Protein AF-A0A7S4A565-F1 (afdb_monomer)

Radius of gyration: 23.17 Å; Cα contacts (8 Å, |Δi|>4): 609; chains: 1; bounding box: 53×41×90 Å

Mean predicted aligned error: 13.14 Å

InterPro domains:
  IPR042098 Glutarate 2-hydroxylase superfamily [G3DSA:3.60.130.10] (52-295)

Sequence (359 aa):
MAATVAASEARRVEETRELAAQTAAEWIAAQPDAKLVREAGALKCGKKGTVEVLELQKEYRQELAKITDGKVLAECCSPLRRAASKVLDDGGCVVLRGFPLENDASVAWRCLAISEALGETLPQLPDGEGLPRRMVSSSPLGNEHPSPASSKIARILIACARPPKNKQSLKVATAECLLRGTSLEARGTLRRNCAYACESYSDKWGGAREGKAPLCGQDANYRKTLKYSAQLKVNVDWCEQAEEAAIDACSELEKAAASAAFPFDLRQGDVLVFDALRWLFSYDAAADDHDGLCWGPNGWMPLRALPPDQRKGARIEPYLLKTWLGRRDFGDVVNTAEIEDDAAWLASLADQTAGVAVQ

Foldseek 3Di:
DVVVVVVVVVVVVVVVLVVLLVVLLVVLVPDDLCQFKPFPAWDDLPPFATATEIEGDPSNQVSLLSHPDLQSSLVSCLSVLVVCCVQVVVQHKYKYPDRCCDDFCSNQSNVVSVLVNNVFAQDQFLLGGLGWDWPAAWFAWFQDPLAPVCLQFFKKKKAWQDWAPDALQKWKGFPVQLVVQFDPLLVVLQQDFWWQFPPVPCVRRVDDDTDTGGQWDADPVRHIFGSDGPVSVVGDPTDDPSPPSNVVSNVSSSVSSVVGIDRDTDHNGMMMMGTSGGMIMIGHRDPPQPFAFDQDPVGTDGLVVDDPVVSVPHDHHTTMIMGTGGDPPPDPPPPDDPDDDPPVVVVVVVVVVVVVPDD

Organism: NCBI:txid35677

Nearest PDB structures (foldseek):
  2og7-assembly1_A  TM=6.505E-01  e=1.256E-10  Streptomyces coelicolor A3(2)
  6f2e-assembly4_D  TM=6.824E-01  e=1.750E-09  Catenulispora acidiphila DSM 44928
  6f2b-assembly2_B  TM=6.710E-01  e=1.967E-09  Catenulispora acidiphila DSM 44928
  1ds1-assembly1_A  TM=6.343E-01  e=6.100E-10  Streptomyces clavuligerus
  5bkc-assembly1_B  TM=6.026E-01  e=1.117E-07  Delftia acidovorans

Secondary structure (DSSP, 8-state):
-HHHHHHHHHHHHHHHHHHHHHHHHHHHHTS-HHHHEEEEEEEE-TTS-EEEEEEEPHHHHHHHHH---HHHHHHHTHHHHHHHHHHHHTT-EEEEES----STTHHHHHHHHHHHHTT-BPPEETTEE---EE--S-EEEE-SS-SGGGGGEEEEEEEEEE--SSTT-EEEEEHHHHHHTS-HHHHHHHTS-EE---TTTTTTTT--S--EE-SEEE-TT--EEE--BGGGGGT----TTSHHHHHHHHHHHHHHHHHH-EE--PPTTEEEEEETTTEEEEE---TT---S-EEETTEEE-GGGS-HHHHTT-----EEEEEEEE-S-------------HHHHHHHHHHHHHTTS--

Structure (mmCIF, N/CA/C/O backbone):
data_AF-A0A7S4A565-F1
#
_entry.id   AF-A0A7S4A565-F1
#
loop_
_atom_site.group_PDB
_atom_site.id
_atom_site.type_symbol
_atom_site.label_atom_id
_atom_site.label_alt_id
_atom_site.label_comp_id
_atom_site.label_asym_id
_atom_site.label_entity_id
_atom_site.label_seq_id
_atom_site.pdbx_PDB_ins_code
_atom_site.Cartn_x
_atom_site.Cartn_y
_atom_site.Cartn_z
_atom_site.occupancy
_atom_site.B_iso_or_equiv
_atom_site.auth_seq_id
_atom_site.auth_comp_id
_atom_site.auth_asym_id
_atom_site.auth_atom_id
_atom_site.pdbx_PDB_model_num
ATOM 1 N N . MET A 1 1 ? 0.006 -3.717 51.680 1.00 57.59 1 MET A N 1
ATOM 2 C CA . MET A 1 1 ? -1.351 -3.195 51.396 1.00 57.59 1 MET A CA 1
ATOM 3 C C . MET A 1 1 ? -1.412 -2.408 50.088 1.00 57.59 1 MET A C 1
ATOM 5 O O . MET A 1 1 ? -2.211 -2.787 49.249 1.00 57.59 1 MET A O 1
ATOM 9 N N . ALA A 1 2 ? -0.559 -1.403 49.839 1.00 52.62 2 ALA A N 1
ATOM 10 C CA . ALA A 1 2 ? -0.571 -0.659 48.563 1.00 52.62 2 ALA A CA 1
ATOM 11 C C . ALA A 1 2 ? -0.323 -1.537 47.310 1.00 52.62 2 ALA A C 1
ATOM 13 O O . ALA A 1 2 ? -1.031 -1.407 46.319 1.00 52.62 2 ALA A O 1
ATOM 14 N N . ALA A 1 3 ? 0.613 -2.494 47.378 1.00 57.81 3 ALA A N 1
ATOM 15 C CA . ALA A 1 3 ? 0.904 -3.409 46.265 1.00 57.81 3 ALA A CA 1
ATOM 16 C C . ALA A 1 3 ? -0.245 -4.393 45.949 1.00 57.81 3 ALA A C 1
ATOM 18 O O . ALA A 1 3 ? -0.448 -4.761 44.797 1.00 57.81 3 ALA A O 1
ATOM 19 N N . THR A 1 4 ? -1.027 -4.795 46.956 1.00 62.94 4 THR A N 1
ATOM 20 C CA . THR A 1 4 ? -2.174 -5.703 46.797 1.00 62.94 4 THR A CA 1
ATOM 21 C C . THR A 1 4 ? -3.418 -4.995 46.250 1.00 62.94 4 THR A C 1
ATOM 23 O O . THR A 1 4 ? -4.174 -5.600 45.494 1.00 62.94 4 THR A O 1
ATOM 26 N N . VAL A 1 5 ? -3.611 -3.711 46.576 1.00 62.72 5 VAL A N 1
ATOM 27 C CA . VAL A 1 5 ? -4.677 -2.873 45.997 1.00 62.72 5 VAL A CA 1
ATOM 28 C C . VAL A 1 5 ? -4.376 -2.559 44.529 1.00 62.72 5 VAL A C 1
ATOM 30 O O . VAL A 1 5 ? -5.234 -2.795 43.685 1.00 62.72 5 VAL A O 1
ATOM 33 N N . ALA A 1 6 ? -3.135 -2.177 44.203 1.00 55.72 6 ALA A N 1
ATOM 34 C CA . ALA A 1 6 ? -2.713 -1.927 42.822 1.00 55.72 6 ALA A CA 1
ATOM 35 C C . ALA A 1 6 ? -2.854 -3.168 41.915 1.00 55.72 6 ALA A C 1
ATOM 37 O O . ALA A 1 6 ? -3.283 -3.053 40.770 1.00 55.72 6 ALA A O 1
ATOM 38 N N . ALA A 1 7 ? -2.551 -4.367 42.430 1.00 64.00 7 ALA A N 1
ATOM 39 C CA . ALA A 1 7 ? -2.737 -5.619 41.692 1.00 64.00 7 ALA A CA 1
ATOM 40 C C . ALA A 1 7 ? -4.224 -5.968 41.464 1.00 64.00 7 ALA A C 1
ATOM 42 O O . ALA A 1 7 ? -4.589 -6.465 40.400 1.00 64.00 7 ALA A O 1
ATOM 43 N N . SER A 1 8 ? -5.091 -5.685 42.443 1.00 74.19 8 SER A N 1
ATOM 44 C CA . SER A 1 8 ? -6.545 -5.889 42.337 1.00 74.19 8 SER A CA 1
ATOM 45 C C . SER A 1 8 ? -7.201 -4.900 41.362 1.00 74.19 8 SER A C 1
ATOM 47 O O . SER A 1 8 ? -8.040 -5.282 40.547 1.00 74.19 8 SER A O 1
ATOM 49 N N . GLU A 1 9 ? -6.782 -3.633 41.391 1.00 71.19 9 GLU A N 1
ATOM 50 C CA . GLU A 1 9 ? -7.248 -2.596 40.464 1.00 71.19 9 GLU A CA 1
ATOM 51 C C . GLU A 1 9 ? -6.788 -2.867 39.028 1.00 71.19 9 GLU A C 1
ATOM 53 O O . GLU A 1 9 ? -7.599 -2.782 38.108 1.00 71.19 9 GLU A O 1
ATOM 58 N N . ALA A 1 10 ? -5.530 -3.277 38.834 1.00 66.62 10 ALA A N 1
ATOM 59 C CA . ALA A 1 10 ? -5.016 -3.669 37.522 1.00 66.62 10 ALA A CA 1
ATOM 60 C C . ALA A 1 10 ? -5.820 -4.827 36.911 1.00 66.62 10 ALA A C 1
ATOM 62 O O . ALA A 1 10 ? -6.171 -4.778 35.735 1.00 66.62 10 ALA A O 1
ATOM 63 N N . ARG A 1 11 ? -6.181 -5.830 37.723 1.00 73.69 11 ARG A N 1
ATOM 64 C CA . ARG A 1 11 ? -7.005 -6.960 37.280 1.00 73.69 11 ARG A CA 1
ATOM 65 C C . ARG A 1 11 ? -8.413 -6.532 36.852 1.00 73.69 11 ARG A C 1
ATOM 67 O O . ARG A 1 11 ? -8.870 -6.947 35.796 1.00 73.69 11 ARG A O 1
ATOM 74 N N . ARG A 1 12 ? -9.081 -5.665 37.621 1.00 76.00 12 ARG A N 1
ATOM 75 C CA . ARG A 1 12 ? -10.420 -5.149 37.266 1.00 76.00 12 ARG A CA 1
ATOM 76 C C . ARG A 1 12 ? -10.409 -4.318 35.985 1.00 76.00 12 ARG A C 1
ATOM 78 O O . ARG A 1 12 ? -11.357 -4.379 35.205 1.00 76.00 12 ARG A O 1
ATOM 85 N N . VAL A 1 13 ? -9.356 -3.527 35.776 1.00 74.88 13 VAL A N 1
ATOM 86 C CA . VAL A 1 13 ? -9.174 -2.751 34.541 1.00 74.88 13 VAL A CA 1
ATOM 87 C C . VAL A 1 13 ? -9.037 -3.684 33.341 1.00 74.88 13 VAL A C 1
ATOM 89 O O . VAL A 1 13 ? -9.642 -3.410 32.308 1.00 74.88 13 VAL A O 1
ATOM 92 N N . GLU A 1 14 ? -8.301 -4.784 33.482 1.00 74.56 14 GLU A N 1
ATOM 93 C CA . GLU A 1 14 ? -8.127 -5.758 32.405 1.00 74.56 14 GLU A CA 1
ATOM 94 C C . GLU A 1 14 ? -9.418 -6.530 32.102 1.00 74.56 14 GLU A C 1
ATOM 96 O O . GLU A 1 14 ? -9.857 -6.536 30.958 1.00 74.56 14 GLU A O 1
ATOM 101 N N . GLU A 1 15 ? -10.119 -7.036 33.124 1.00 79.56 15 GLU A N 1
ATOM 102 C CA . GLU A 1 15 ? -11.426 -7.703 32.962 1.00 79.56 15 GLU A CA 1
ATOM 103 C C . GLU A 1 15 ? -12.455 -6.779 32.272 1.00 79.56 15 GLU A C 1
ATOM 105 O O . GLU A 1 15 ? -13.241 -7.206 31.424 1.00 79.56 15 GLU A O 1
ATOM 110 N N . THR A 1 16 ? -12.423 -5.477 32.580 1.00 82.31 16 THR A N 1
ATOM 111 C CA . THR A 1 16 ? -13.291 -4.481 31.928 1.00 82.31 16 THR A CA 1
ATOM 112 C C . THR A 1 16 ? -12.904 -4.249 30.463 1.00 82.31 16 THR A C 1
ATOM 114 O O . THR A 1 16 ? -13.780 -4.040 29.623 1.00 82.31 16 THR A O 1
ATOM 117 N N . ARG A 1 17 ? -11.605 -4.273 30.136 1.00 80.69 17 ARG A N 1
ATOM 118 C CA . ARG A 1 17 ? -11.114 -4.136 28.754 1.00 80.69 17 ARG A CA 1
ATOM 119 C C . ARG A 1 17 ? -11.478 -5.346 27.908 1.00 80.69 17 ARG A C 1
ATOM 121 O O . ARG A 1 17 ? -11.970 -5.159 26.801 1.00 80.69 17 ARG A O 1
ATOM 128 N N . GLU A 1 18 ? -11.292 -6.550 28.438 1.00 84.31 18 GLU A N 1
ATOM 129 C CA . GLU A 1 18 ? -11.665 -7.799 27.767 1.00 84.31 18 GLU A CA 1
ATOM 130 C C . GLU A 1 18 ? -13.167 -7.829 27.460 1.00 84.31 18 GLU A C 1
ATOM 132 O O . GLU A 1 18 ? -13.560 -8.065 26.317 1.00 84.31 18 GLU A O 1
ATOM 137 N N . LEU A 1 19 ? -14.013 -7.476 28.437 1.00 87.88 19 LEU A N 1
ATOM 138 C CA . LEU A 1 19 ? -15.461 -7.397 28.232 1.00 87.88 19 LEU A CA 1
ATOM 139 C C . LEU A 1 19 ? -15.843 -6.340 27.183 1.00 87.88 19 LEU A C 1
ATOM 141 O O . LEU A 1 19 ? -16.721 -6.574 26.348 1.00 87.88 19 LEU A O 1
ATOM 145 N N . ALA A 1 20 ? -15.186 -5.175 27.203 1.00 85.56 20 ALA A N 1
ATOM 146 C CA . ALA A 1 20 ? -15.420 -4.120 26.220 1.00 85.56 20 ALA A CA 1
ATOM 147 C C . ALA A 1 20 ? -15.009 -4.550 24.802 1.00 85.56 20 ALA A C 1
ATOM 149 O O . ALA A 1 20 ? -15.737 -4.264 23.851 1.00 85.56 20 ALA A O 1
ATOM 150 N N . ALA A 1 21 ? -13.883 -5.254 24.661 1.00 85.62 21 ALA A N 1
ATOM 151 C CA . ALA A 1 21 ? -13.416 -5.794 23.390 1.00 85.62 21 ALA A CA 1
ATOM 152 C C . ALA A 1 21 ? -14.357 -6.884 22.855 1.00 85.62 21 ALA A C 1
ATOM 154 O O . ALA A 1 21 ? -14.697 -6.862 21.674 1.00 85.62 21 ALA A O 1
ATOM 155 N N . GLN A 1 22 ? -14.840 -7.784 23.718 1.00 90.38 22 GLN A N 1
ATOM 156 C CA . GLN A 1 22 ? -15.813 -8.808 23.335 1.00 90.38 22 GLN A CA 1
ATOM 157 C C . GLN A 1 22 ? -17.141 -8.184 22.888 1.00 90.38 22 GLN A C 1
ATOM 159 O O . GLN A 1 22 ? -17.645 -8.509 21.816 1.00 90.38 22 GLN A O 1
ATOM 164 N N . THR A 1 23 ? -17.667 -7.229 23.660 1.00 92.62 23 THR A N 1
ATOM 165 C CA . THR A 1 23 ? -18.911 -6.520 23.314 1.00 92.62 23 THR A CA 1
ATOM 166 C C . THR A 1 23 ? -18.775 -5.789 21.974 1.00 92.62 23 THR A C 1
ATOM 168 O O . THR A 1 23 ? -19.696 -5.801 21.158 1.00 92.62 23 THR A O 1
ATOM 171 N N . ALA A 1 24 ? -17.616 -5.171 21.721 1.00 92.12 24 ALA A N 1
ATOM 172 C CA . ALA A 1 24 ? -17.317 -4.518 20.449 1.00 92.12 24 ALA A CA 1
ATOM 173 C C . ALA A 1 24 ? -17.290 -5.520 19.285 1.00 92.12 24 ALA A C 1
ATOM 175 O O . ALA A 1 24 ? -17.911 -5.277 18.250 1.00 92.12 24 ALA A O 1
ATOM 176 N N . ALA A 1 25 ? -16.615 -6.659 19.459 1.00 91.94 25 ALA A N 1
ATOM 177 C CA . ALA A 1 25 ? -16.539 -7.709 18.447 1.00 91.94 25 ALA A CA 1
ATOM 178 C C . ALA A 1 25 ? -17.923 -8.292 18.113 1.00 91.94 25 ALA A C 1
ATOM 180 O O . ALA A 1 25 ? -18.277 -8.412 16.939 1.00 91.94 25 ALA A O 1
ATOM 181 N N . GLU A 1 26 ? -18.739 -8.580 19.130 1.00 94.50 26 GLU A N 1
ATOM 182 C CA . GLU A 1 26 ? -20.117 -9.057 18.964 1.00 94.50 26 GLU A CA 1
ATOM 183 C C . GLU A 1 26 ? -20.989 -8.027 18.235 1.00 94.50 26 GLU A C 1
ATOM 185 O O . GLU A 1 26 ? -21.743 -8.378 17.322 1.00 94.50 26 GLU A O 1
ATOM 190 N N . TRP A 1 27 ? -20.849 -6.742 18.575 1.00 95.81 27 TRP A N 1
ATOM 191 C CA . TRP A 1 27 ? -21.559 -5.674 17.878 1.00 95.81 27 TRP A CA 1
ATOM 192 C C . TRP A 1 27 ? -21.170 -5.600 16.399 1.00 95.81 27 TRP A C 1
ATOM 194 O O . TRP A 1 27 ? -22.062 -5.505 15.554 1.00 95.81 27 TRP A O 1
ATOM 204 N N . ILE A 1 28 ? -19.868 -5.669 16.082 1.00 93.62 28 ILE A N 1
ATOM 205 C CA . ILE A 1 28 ? -19.348 -5.629 14.704 1.00 93.62 28 ILE A CA 1
ATOM 206 C C . ILE A 1 28 ? -19.893 -6.812 13.905 1.00 93.62 28 ILE A C 1
ATOM 208 O O . ILE A 1 28 ? -20.400 -6.616 12.801 1.00 93.62 28 ILE A O 1
ATOM 212 N N . ALA A 1 29 ? -19.843 -8.020 14.471 1.00 91.31 29 ALA A N 1
ATOM 213 C CA . ALA A 1 29 ? -20.336 -9.235 13.826 1.00 91.31 29 ALA A CA 1
ATOM 214 C C . ALA A 1 29 ? -21.844 -9.181 13.520 1.00 91.31 29 ALA A C 1
ATOM 216 O O . ALA A 1 29 ? -22.301 -9.786 12.552 1.00 91.31 29 ALA A O 1
ATOM 217 N N . ALA A 1 30 ? -22.617 -8.437 14.317 1.00 93.69 30 ALA A N 1
ATOM 218 C CA . ALA A 1 30 ? -24.050 -8.251 14.112 1.00 93.69 30 ALA A CA 1
ATOM 219 C C . ALA A 1 30 ? -24.403 -7.186 13.053 1.00 93.69 30 ALA A C 1
ATOM 221 O O . ALA A 1 30 ? -25.574 -7.070 12.676 1.00 93.69 30 ALA A O 1
ATOM 222 N N . GLN A 1 31 ? -23.441 -6.385 12.574 1.00 94.31 31 GLN A N 1
ATOM 223 C CA . GLN A 1 31 ? -23.712 -5.353 11.572 1.00 94.31 31 GLN A CA 1
ATOM 224 C C . GLN A 1 31 ? -23.544 -5.871 10.133 1.00 94.31 31 GLN A C 1
ATOM 226 O O . GLN A 1 31 ? -22.611 -6.613 9.838 1.00 94.31 31 GLN A O 1
ATOM 231 N N . PRO A 1 32 ? -24.382 -5.415 9.185 1.00 92.44 32 PRO A N 1
ATOM 232 C CA . PRO A 1 32 ? -24.110 -5.592 7.762 1.00 92.44 32 PRO A CA 1
ATOM 233 C C . PRO A 1 32 ? -22.932 -4.712 7.307 1.00 92.44 32 PRO A C 1
ATOM 235 O O . PRO A 1 32 ? -22.826 -3.555 7.719 1.00 92.44 32 PRO A O 1
ATOM 238 N N . ASP A 1 33 ? -22.114 -5.213 6.374 1.00 89.56 33 ASP A N 1
ATOM 239 C CA . ASP A 1 33 ? -20.906 -4.531 5.871 1.00 89.56 33 ASP A CA 1
ATOM 240 C C . ASP A 1 33 ? -21.159 -3.083 5.421 1.00 89.56 33 ASP A C 1
ATOM 242 O O . ASP A 1 33 ? -20.382 -2.190 5.750 1.00 89.56 33 ASP A O 1
ATOM 246 N N . ALA A 1 34 ? -22.284 -2.821 4.748 1.00 86.81 34 ALA A N 1
ATOM 247 C CA . ALA A 1 34 ? -22.654 -1.487 4.261 1.00 86.81 34 ALA A CA 1
ATOM 248 C C . ALA A 1 34 ? -22.893 -0.448 5.379 1.00 86.81 34 ALA A C 1
ATOM 250 O O . ALA A 1 34 ? -22.864 0.754 5.119 1.00 86.81 34 ALA A O 1
ATOM 251 N N . LYS A 1 35 ? -23.139 -0.887 6.624 1.00 91.50 35 LYS A N 1
ATOM 252 C CA . LYS A 1 35 ? -23.212 -0.004 7.803 1.00 91.50 35 LYS A CA 1
ATOM 253 C C . LYS A 1 35 ? -21.850 0.225 8.459 1.00 91.50 35 LYS A C 1
ATOM 255 O O . LYS A 1 35 ? -21.725 1.132 9.275 1.00 91.50 35 LYS A O 1
ATOM 260 N N . LEU A 1 36 ? -20.844 -0.579 8.124 1.00 91.88 36 LEU A N 1
ATOM 261 C CA . LEU A 1 36 ? -19.497 -0.499 8.687 1.00 91.88 36 LEU A CA 1
ATOM 262 C C . LEU A 1 36 ? -18.544 0.252 7.752 1.00 91.88 36 LEU A C 1
ATOM 264 O O . LEU A 1 36 ? -17.765 1.097 8.197 1.00 91.88 36 LEU A O 1
ATOM 268 N N . VAL A 1 37 ? -18.633 -0.020 6.451 1.00 91.44 37 VAL A N 1
ATOM 269 C CA . VAL A 1 37 ? -17.746 0.515 5.416 1.00 91.44 37 VAL A CA 1
ATOM 270 C C . VAL A 1 37 ? -18.581 1.188 4.335 1.00 91.44 37 VAL A C 1
ATOM 272 O O . VAL A 1 37 ? -19.510 0.598 3.791 1.00 91.44 37 VAL A O 1
ATOM 275 N N . ARG A 1 38 ? -18.233 2.433 4.008 1.00 92.31 38 ARG A N 1
ATOM 276 C CA . ARG A 1 38 ? -18.843 3.191 2.913 1.00 92.31 38 ARG A CA 1
ATOM 277 C C . ARG A 1 38 ? -17.843 3.375 1.785 1.00 92.31 38 ARG A C 1
ATOM 279 O O . ARG A 1 38 ? -16.747 3.880 2.012 1.00 92.31 38 ARG A O 1
ATOM 286 N N . GLU A 1 39 ? -18.263 3.071 0.566 1.00 88.69 39 GLU A N 1
ATOM 287 C CA . GLU A 1 39 ? -17.556 3.484 -0.646 1.00 88.69 39 GLU A CA 1
ATOM 288 C C . GLU A 1 39 ? -17.685 5.008 -0.788 1.00 88.69 39 GLU A C 1
ATOM 290 O O . GLU A 1 39 ? -18.743 5.542 -1.118 1.00 88.69 39 GLU A O 1
ATOM 295 N N . ALA A 1 40 ? -16.618 5.737 -0.463 1.00 83.50 40 ALA A N 1
ATOM 296 C CA . ALA A 1 40 ? -16.585 7.199 -0.502 1.00 83.50 40 ALA A CA 1
ATOM 297 C C . ALA A 1 40 ? -16.220 7.746 -1.898 1.00 83.50 40 ALA A C 1
ATOM 299 O O . ALA A 1 40 ? -15.989 8.948 -2.055 1.00 83.50 40 ALA A O 1
ATOM 300 N N . GLY A 1 41 ? -16.176 6.868 -2.904 1.00 85.44 41 GLY A N 1
ATOM 301 C CA . GLY A 1 41 ? -15.813 7.160 -4.287 1.00 85.44 41 GLY A CA 1
ATOM 302 C C . GLY A 1 41 ? -14.351 6.841 -4.598 1.00 85.44 41 GLY A C 1
ATOM 303 O O . GLY A 1 41 ? -13.669 6.171 -3.830 1.00 85.44 41 GLY A O 1
ATOM 304 N N . ALA A 1 42 ? -13.864 7.365 -5.722 1.00 85.44 42 ALA A N 1
ATOM 305 C CA . ALA A 1 42 ? -12.520 7.104 -6.223 1.00 85.44 42 ALA A CA 1
ATOM 306 C C . ALA A 1 42 ? -11.728 8.401 -6.414 1.00 85.44 42 ALA A C 1
ATOM 308 O O . ALA A 1 42 ? -12.234 9.392 -6.951 1.00 85.44 42 ALA A O 1
ATOM 309 N N . LEU A 1 43 ? -1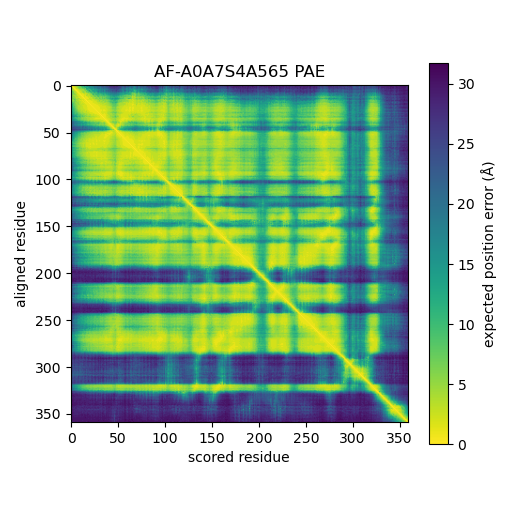0.451 8.382 -6.041 1.00 83.12 43 LEU A N 1
ATOM 310 C CA . LEU A 1 43 ? -9.492 9.413 -6.419 1.00 83.12 43 LEU A CA 1
ATOM 311 C C . LEU A 1 43 ? -8.939 9.073 -7.804 1.00 83.12 43 LEU A C 1
ATOM 313 O O . LEU A 1 43 ? -8.215 8.093 -7.980 1.00 83.12 43 LEU A O 1
ATOM 317 N N . LYS A 1 44 ? -9.287 9.888 -8.802 1.00 76.44 44 LYS A N 1
ATOM 318 C CA . LYS A 1 44 ? -8.762 9.740 -10.164 1.00 76.44 44 LYS A CA 1
ATOM 319 C C . LYS A 1 44 ? -7.344 10.302 -10.250 1.00 76.44 44 LYS A C 1
ATOM 321 O O . LYS A 1 44 ? -7.151 11.500 -10.053 1.00 76.44 44 LYS A O 1
ATOM 326 N N . CYS A 1 45 ? -6.379 9.505 -10.700 1.00 67.25 45 CYS A N 1
ATOM 327 C CA . CYS A 1 45 ? -5.050 9.983 -11.102 1.00 67.25 45 CYS A CA 1
ATOM 328 C C . CYS A 1 45 ? -5.089 10.591 -12.527 1.00 67.25 45 CYS A C 1
ATOM 330 O O . CYS A 1 45 ? -4.277 10.269 -13.394 1.00 67.25 45 CYS A O 1
ATOM 332 N N . GLY A 1 46 ? -6.098 11.414 -12.837 1.00 64.12 46 GLY A N 1
ATOM 333 C CA . GLY A 1 46 ? -6.403 11.836 -14.210 1.00 64.12 46 GLY A CA 1
ATOM 334 C C . GLY A 1 46 ? -6.764 10.640 -15.104 1.00 64.12 46 GLY A C 1
ATOM 335 O O . GLY A 1 46 ? -7.761 9.967 -14.856 1.00 64.12 46 GLY A O 1
ATOM 336 N N . LYS A 1 47 ? -5.945 10.360 -16.131 1.00 61.84 47 LYS A N 1
ATOM 337 C CA . LYS A 1 47 ? -6.063 9.174 -17.012 1.00 61.84 47 LYS A CA 1
ATOM 338 C C . LYS A 1 47 ? -5.285 7.931 -16.511 1.00 61.84 47 LYS A C 1
ATOM 340 O O . LYS A 1 47 ? -5.180 6.964 -17.259 1.00 61.84 47 LYS A O 1
ATOM 345 N N . LYS A 1 48 ? -4.679 7.968 -15.313 1.00 63.69 48 LYS A N 1
ATOM 346 C CA . LYS A 1 48 ? -3.538 7.101 -14.942 1.00 63.69 48 LYS A CA 1
ATOM 347 C C . LYS A 1 48 ? -3.823 5.941 -13.972 1.00 63.69 48 LYS A C 1
ATOM 349 O O . LYS A 1 48 ? -2.911 5.199 -13.613 1.00 63.69 48 LYS A O 1
ATOM 354 N N . GLY A 1 49 ? -5.068 5.800 -13.535 1.00 71.50 49 GLY A N 1
ATOM 355 C CA . GLY A 1 49 ? -5.497 4.842 -12.514 1.00 71.50 49 GLY A CA 1
ATOM 356 C C . GLY A 1 49 ? -6.483 5.479 -11.537 1.00 71.50 49 GLY A C 1
ATOM 357 O O . GLY A 1 49 ? -6.633 6.706 -11.505 1.00 71.50 49 GLY A O 1
ATOM 358 N N . THR A 1 50 ? -7.164 4.648 -10.756 1.00 83.50 50 THR A N 1
ATOM 359 C CA . THR A 1 50 ? -8.061 5.071 -9.676 1.00 83.50 50 THR A CA 1
ATOM 360 C C . THR A 1 50 ? -7.595 4.470 -8.357 1.00 83.50 50 THR A C 1
ATOM 362 O O . THR A 1 50 ? -7.193 3.309 -8.302 1.00 83.50 50 THR A O 1
ATOM 365 N N . VAL A 1 51 ? -7.622 5.285 -7.304 1.00 89.81 51 VAL A N 1
ATOM 366 C CA . VAL A 1 51 ? -7.513 4.806 -5.925 1.00 89.81 51 VAL A CA 1
ATOM 367 C C . VAL A 1 51 ? -8.911 4.833 -5.329 1.00 89.81 51 VAL A C 1
ATOM 369 O O . VAL A 1 51 ? -9.477 5.913 -5.146 1.00 89.81 51 VAL A O 1
ATOM 372 N N . GLU A 1 52 ? -9.475 3.666 -5.048 1.00 93.00 52 GLU A N 1
ATOM 373 C CA . GLU A 1 52 ? -10.792 3.557 -4.422 1.00 93.00 52 GLU A CA 1
ATOM 374 C C . GLU A 1 52 ? -10.709 3.960 -2.949 1.00 93.00 52 GLU A C 1
ATOM 376 O O . GLU A 1 52 ? -9.759 3.621 -2.241 1.00 93.00 52 GLU A O 1
ATOM 381 N N . VAL A 1 53 ? -11.693 4.719 -2.477 1.00 93.50 53 VAL A N 1
ATOM 382 C CA . VAL A 1 53 ? -11.735 5.237 -1.110 1.00 93.50 53 VAL A CA 1
ATOM 383 C C . VAL A 1 53 ? -12.802 4.482 -0.335 1.00 93.50 53 VAL A C 1
ATOM 385 O O . VAL A 1 53 ? -13.998 4.665 -0.560 1.00 93.50 53 VAL A O 1
ATOM 388 N N . LEU A 1 54 ? -12.369 3.679 0.632 1.00 93.06 54 LEU A N 1
ATOM 389 C CA . LEU A 1 54 ? -13.257 2.997 1.567 1.00 93.06 54 LEU A CA 1
ATOM 390 C C . LEU A 1 54 ? -13.195 3.714 2.911 1.00 93.06 54 LEU A C 1
ATOM 392 O O . LEU A 1 54 ? -12.153 3.755 3.558 1.00 93.06 54 LEU A O 1
ATOM 396 N N . GLU A 1 55 ? -14.300 4.306 3.343 1.00 93.62 55 GLU A N 1
ATOM 397 C CA . GLU A 1 55 ? -14.370 5.052 4.595 1.00 93.62 55 GLU A CA 1
ATOM 398 C C . GLU A 1 55 ? -15.072 4.243 5.681 1.00 93.62 55 GLU A C 1
ATOM 400 O O . GLU A 1 55 ? -16.216 3.807 5.515 1.00 93.62 55 GLU A O 1
ATOM 405 N N . LEU A 1 56 ? -14.396 4.076 6.819 1.00 92.44 56 LEU A N 1
ATOM 406 C CA . LEU A 1 56 ? -14.983 3.425 7.982 1.00 92.44 56 LEU A CA 1
ATOM 407 C C . LEU A 1 56 ? -16.003 4.358 8.643 1.00 92.44 56 LEU A C 1
ATOM 409 O O . LEU A 1 56 ? -15.696 5.506 8.990 1.00 92.44 56 LEU A O 1
ATOM 413 N N . GLN A 1 57 ? -17.211 3.846 8.878 1.00 93.50 57 GLN A N 1
ATOM 414 C CA . GLN A 1 57 ? -18.246 4.577 9.604 1.00 93.50 57 GLN A CA 1
ATOM 415 C C . GLN A 1 57 ? -17.803 4.880 11.038 1.00 93.50 57 GLN A C 1
ATOM 417 O O . GLN A 1 57 ? -16.960 4.195 11.619 1.00 93.50 57 GLN A O 1
ATOM 422 N N . LYS A 1 58 ? -18.315 5.978 11.603 1.00 92.75 58 LYS A N 1
ATOM 423 C CA . LYS A 1 58 ? -17.860 6.508 12.898 1.00 92.75 58 LYS A CA 1
ATOM 424 C C . LYS A 1 58 ? -17.980 5.469 14.014 1.00 92.75 58 LYS A C 1
ATOM 426 O O . LYS A 1 58 ? -17.033 5.291 14.771 1.00 92.75 58 LYS A O 1
ATOM 431 N N . GLU A 1 59 ? -19.108 4.785 14.074 1.00 94.06 59 GLU A N 1
ATOM 432 C CA . GLU A 1 59 ? -19.444 3.782 15.080 1.00 94.06 59 GLU A CA 1
ATOM 433 C C . GLU A 1 59 ? -18.501 2.582 14.956 1.00 94.06 59 GLU A C 1
ATOM 435 O O . GLU A 1 59 ? -17.888 2.167 15.933 1.00 94.06 59 GLU A O 1
ATOM 440 N N . TYR A 1 60 ? -18.258 2.115 13.728 1.00 94.25 60 TYR A N 1
ATOM 441 C CA . TYR A 1 60 ? -17.308 1.034 13.474 1.00 94.25 60 TYR A CA 1
ATOM 442 C C . TYR A 1 60 ? -15.881 1.385 13.919 1.00 94.25 60 TYR A C 1
ATOM 444 O O . TYR A 1 60 ? -15.217 0.581 14.570 1.00 94.25 60 TYR A O 1
ATOM 452 N N . ARG A 1 61 ? -15.417 2.614 13.649 1.00 91.50 61 ARG A N 1
ATOM 453 C CA . ARG A 1 61 ? -14.107 3.096 14.126 1.00 91.50 61 ARG A CA 1
ATOM 454 C C . ARG A 1 61 ? -14.009 3.095 15.649 1.00 91.50 61 ARG A C 1
ATOM 456 O O . ARG A 1 61 ? -12.955 2.768 16.186 1.00 91.50 61 ARG A O 1
ATOM 463 N N . GLN A 1 62 ? -15.086 3.482 16.332 1.00 91.19 62 GLN A N 1
ATOM 464 C CA . GLN A 1 62 ? -15.139 3.505 17.793 1.00 91.19 62 GLN A CA 1
ATOM 465 C C . GLN A 1 62 ? -15.084 2.095 18.381 1.00 91.19 62 GLN A C 1
ATOM 467 O O . GLN A 1 62 ? -14.380 1.895 19.364 1.00 91.19 62 GLN A O 1
ATOM 472 N N . GLU A 1 63 ? -15.763 1.123 17.771 1.00 93.19 63 GLU A N 1
ATOM 473 C CA . GLU A 1 63 ? -15.700 -0.272 18.216 1.00 93.19 63 GLU A CA 1
ATOM 474 C C . GLU A 1 63 ? -14.324 -0.900 17.952 1.00 93.19 63 GLU A C 1
ATOM 476 O O . GLU A 1 63 ? -13.731 -1.473 18.864 1.00 93.19 63 GLU A O 1
ATOM 481 N N . LEU A 1 64 ? -13.736 -0.699 16.766 1.00 89.50 64 LEU A N 1
ATOM 482 C CA . LEU A 1 64 ? -12.377 -1.175 16.458 1.00 89.50 64 LEU A CA 1
ATOM 483 C C . LEU A 1 64 ? -11.301 -0.594 17.395 1.00 89.50 64 LEU A C 1
ATOM 485 O O . LEU A 1 64 ? -10.268 -1.227 17.625 1.00 89.50 64 LEU A O 1
ATOM 489 N N . ALA A 1 65 ? -11.515 0.611 17.932 1.00 87.06 65 ALA A N 1
ATOM 490 C CA . ALA A 1 65 ? -10.603 1.235 18.890 1.00 87.06 65 ALA A CA 1
ATOM 491 C C . ALA A 1 65 ? -10.643 0.572 20.282 1.00 87.06 65 ALA A C 1
ATOM 493 O O . ALA A 1 65 ? -9.681 0.690 21.033 1.00 87.06 65 ALA A O 1
ATOM 494 N N . LYS A 1 66 ? -11.723 -0.138 20.636 1.00 87.62 66 LYS A N 1
ATOM 495 C CA . LYS A 1 66 ? -11.841 -0.847 21.926 1.00 87.62 66 LYS A CA 1
ATOM 496 C C . LYS A 1 66 ? -11.111 -2.188 21.933 1.00 87.62 66 LYS A C 1
ATOM 498 O O . LYS A 1 66 ? -10.812 -2.712 23.001 1.00 87.62 66 LYS A O 1
ATOM 503 N N . ILE A 1 67 ? -10.845 -2.745 20.755 1.00 82.81 67 ILE A N 1
ATOM 504 C CA . ILE A 1 67 ? -10.201 -4.047 20.607 1.00 82.81 67 ILE A CA 1
ATOM 505 C C . ILE A 1 67 ? -8.689 -3.866 20.720 1.00 82.81 67 ILE A C 1
ATOM 507 O O . ILE A 1 67 ? -8.098 -3.098 19.960 1.00 82.81 67 ILE A O 1
ATOM 511 N N . THR A 1 68 ? -8.079 -4.584 21.662 1.00 75.94 68 THR A N 1
ATOM 512 C CA . THR A 1 68 ? -6.630 -4.581 21.924 1.00 75.94 68 THR A CA 1
ATOM 513 C C . THR A 1 68 ? -5.951 -5.905 21.576 1.00 75.94 68 THR A C 1
ATOM 515 O O . THR A 1 68 ? -4.729 -5.941 21.454 1.00 75.94 68 THR A O 1
ATOM 518 N N . ASP A 1 69 ? -6.723 -6.981 21.401 1.00 75.56 69 ASP A N 1
ATOM 519 C CA . ASP A 1 69 ? -6.233 -8.266 20.902 1.00 75.56 69 ASP A CA 1
ATOM 520 C C . ASP A 1 69 ? -6.100 -8.218 19.371 1.00 75.56 69 ASP A C 1
ATOM 522 O O . ASP A 1 69 ? -7.050 -7.883 18.659 1.00 75.56 69 ASP A O 1
ATOM 526 N N . GLY A 1 70 ? -4.908 -8.531 18.856 1.00 72.94 70 GLY A N 1
ATOM 527 C CA . GLY A 1 70 ? -4.604 -8.433 17.427 1.00 72.94 70 GLY A CA 1
ATOM 528 C C . GLY A 1 70 ? -5.394 -9.414 16.559 1.00 72.94 70 GLY A C 1
ATOM 529 O O . GLY A 1 70 ? -5.822 -9.040 15.468 1.00 72.94 70 GLY A O 1
ATOM 530 N N . LYS A 1 71 ? -5.646 -10.628 17.058 1.00 78.81 71 LYS A N 1
ATOM 531 C CA . LYS A 1 71 ? -6.390 -11.661 16.333 1.00 78.81 71 LYS A CA 1
ATOM 532 C C . LYS A 1 71 ? -7.870 -11.300 16.262 1.00 78.81 71 LYS A C 1
ATOM 534 O O . LYS A 1 71 ? -8.461 -11.320 15.184 1.00 78.81 71 LYS A O 1
ATOM 539 N N . VAL A 1 72 ? -8.449 -10.884 17.390 1.00 81.94 72 VAL A N 1
ATOM 540 C CA . VAL A 1 72 ? -9.833 -10.387 17.433 1.00 81.94 72 VAL A CA 1
ATOM 541 C C . VAL A 1 72 ? -9.976 -9.149 16.546 1.00 81.94 72 VAL A C 1
ATOM 543 O O . VAL A 1 72 ? -10.961 -9.024 15.816 1.00 81.94 72 VAL A O 1
ATOM 546 N N . LEU A 1 73 ? -8.983 -8.249 16.538 1.00 84.25 73 LEU A N 1
ATOM 547 C CA . LEU A 1 73 ? -8.999 -7.085 15.651 1.00 84.25 73 LEU A CA 1
ATOM 548 C C . LEU A 1 73 ? -8.970 -7.501 14.175 1.00 84.25 73 LEU A C 1
ATOM 550 O O . LEU A 1 73 ? -9.721 -6.932 13.382 1.00 84.25 73 LEU A O 1
ATOM 554 N N . ALA A 1 74 ? -8.142 -8.478 13.798 1.00 83.19 74 ALA A N 1
ATOM 555 C CA . ALA A 1 74 ? -8.067 -8.982 12.429 1.00 83.19 74 ALA 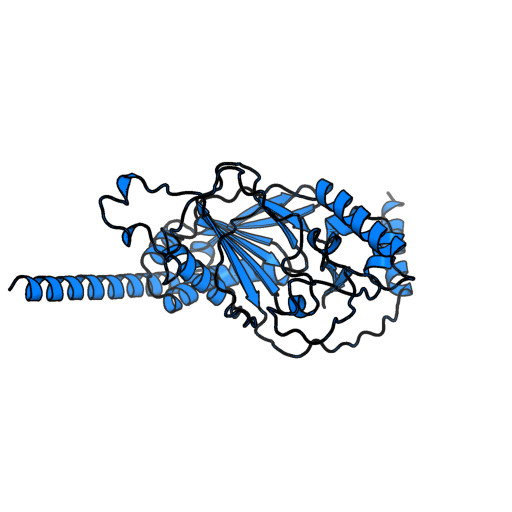A CA 1
ATOM 556 C C . ALA A 1 74 ? -9.408 -9.586 11.970 1.00 83.19 74 ALA A C 1
ATOM 558 O O . ALA A 1 74 ? -9.897 -9.267 10.883 1.00 83.19 74 ALA A O 1
ATOM 559 N N . GLU A 1 75 ? -10.057 -10.384 12.822 1.00 84.75 75 GLU A N 1
ATOM 560 C CA . GLU A 1 75 ? -11.394 -10.941 12.565 1.00 84.75 75 GLU A CA 1
ATOM 561 C C . GLU A 1 75 ? -12.446 -9.832 12.402 1.00 84.75 75 GLU A C 1
ATOM 563 O O . GLU A 1 75 ? -13.226 -9.825 11.438 1.00 84.75 75 GLU A O 1
ATOM 568 N N . CYS A 1 76 ? -12.406 -8.834 13.287 1.00 88.62 76 CYS A N 1
ATOM 569 C CA . CYS A 1 76 ? -13.287 -7.671 13.231 1.00 88.62 76 CYS A CA 1
ATOM 570 C C . CYS A 1 76 ? -13.037 -6.792 12.002 1.00 88.62 76 CYS A C 1
ATOM 572 O O . CYS A 1 76 ? -13.949 -6.093 11.579 1.00 88.62 76 CYS A O 1
ATOM 574 N N . CYS A 1 77 ? -11.856 -6.864 11.381 1.00 88.06 77 CYS A N 1
ATOM 575 C CA . CYS A 1 77 ? -11.539 -6.188 10.123 1.00 88.06 77 CYS A CA 1
ATOM 576 C C . CYS A 1 77 ? -12.028 -6.946 8.873 1.00 88.06 77 CYS A C 1
ATOM 578 O O . CYS A 1 77 ? -11.872 -6.442 7.758 1.00 88.06 77 CYS A O 1
ATOM 580 N N . SER A 1 78 ? -12.663 -8.117 9.005 1.00 84.94 78 SER A N 1
ATOM 581 C CA . SER A 1 78 ? -13.176 -8.881 7.855 1.00 84.94 78 SER A CA 1
ATOM 582 C C . SER A 1 78 ? -14.138 -8.117 6.916 1.00 84.94 78 SER A C 1
ATOM 584 O O . SER A 1 78 ? -14.059 -8.356 5.706 1.00 84.94 78 SER A O 1
ATOM 586 N N . PRO A 1 79 ? -14.977 -7.158 7.370 1.00 88.00 79 PRO A N 1
ATOM 587 C CA . PRO A 1 79 ? -15.762 -6.310 6.465 1.00 88.00 79 PRO A CA 1
ATOM 588 C C . PRO A 1 79 ? -14.883 -5.453 5.544 1.00 88.00 79 PRO A C 1
ATOM 590 O O . PRO A 1 79 ? -15.197 -5.276 4.368 1.00 88.00 79 PRO A O 1
ATOM 593 N N . LEU A 1 80 ? -13.741 -4.962 6.048 1.00 85.62 80 LEU A N 1
ATOM 594 C CA . LEU A 1 80 ? -12.779 -4.198 5.244 1.00 85.62 80 LEU A CA 1
ATOM 595 C C . LEU A 1 80 ? -12.151 -5.073 4.175 1.00 85.62 80 LEU A C 1
ATOM 597 O O . LEU A 1 80 ? -12.035 -4.639 3.034 1.00 85.62 80 LEU A O 1
ATOM 601 N N . ARG A 1 81 ? -11.794 -6.312 4.529 1.00 83.62 81 ARG A N 1
ATOM 602 C CA . ARG A 1 81 ? -11.286 -7.290 3.566 1.00 83.62 81 ARG A CA 1
ATOM 603 C C . ARG A 1 81 ? -12.270 -7.502 2.428 1.00 83.62 81 ARG A C 1
ATOM 605 O O . ARG A 1 81 ? -11.857 -7.408 1.282 1.00 83.62 81 ARG A O 1
ATOM 612 N N . ARG A 1 82 ? -13.544 -7.774 2.724 1.00 85.38 82 ARG A N 1
ATOM 613 C CA . ARG A 1 82 ? -14.560 -8.044 1.691 1.00 85.38 82 ARG A CA 1
ATOM 614 C C . ARG A 1 82 ? -14.787 -6.844 0.773 1.00 85.38 82 ARG A C 1
ATOM 616 O O . ARG A 1 82 ? -14.910 -7.016 -0.435 1.00 85.38 82 ARG A O 1
ATOM 623 N N . ALA A 1 83 ? -14.798 -5.634 1.332 1.00 87.00 83 ALA A N 1
ATOM 624 C CA . ALA A 1 83 ? -14.925 -4.414 0.542 1.00 87.00 83 ALA A CA 1
ATOM 625 C C . ALA A 1 83 ? -13.669 -4.139 -0.311 1.00 87.00 83 ALA A C 1
ATOM 627 O O . ALA A 1 83 ? -13.775 -3.771 -1.479 1.00 87.00 83 ALA A O 1
ATOM 628 N N . ALA A 1 84 ? -12.474 -4.346 0.250 1.00 88.12 84 ALA A N 1
ATOM 629 C CA . ALA A 1 84 ? -11.211 -4.078 -0.431 1.00 88.12 84 ALA A CA 1
ATOM 630 C C . ALA A 1 84 ? -10.836 -5.157 -1.459 1.00 88.12 84 ALA A C 1
ATOM 632 O O . ALA A 1 84 ? -10.234 -4.822 -2.478 1.00 88.12 84 ALA A O 1
ATOM 633 N N . SER A 1 85 ? -11.187 -6.429 -1.233 1.00 84.19 85 SER A N 1
ATOM 634 C CA . SER A 1 85 ? -10.762 -7.550 -2.082 1.00 84.19 85 SER A CA 1
ATOM 635 C C . SER A 1 85 ? -11.247 -7.394 -3.516 1.00 84.19 85 SER A C 1
ATOM 637 O O . SER A 1 85 ? -10.460 -7.591 -4.427 1.00 84.19 85 SER A O 1
ATOM 639 N N . LYS A 1 86 ? -12.473 -6.902 -3.736 1.00 83.19 86 LYS A N 1
ATOM 640 C CA . LYS A 1 86 ? -12.984 -6.622 -5.088 1.00 83.19 86 LYS A CA 1
ATOM 641 C C . LYS A 1 86 ? -12.018 -5.751 -5.901 1.00 83.19 86 LYS A C 1
ATOM 643 O O . LYS A 1 86 ? -11.708 -6.064 -7.040 1.00 83.19 86 LYS A O 1
ATOM 648 N N . VAL A 1 87 ? -11.507 -4.679 -5.297 1.00 86.88 87 VAL A N 1
ATOM 649 C CA . VAL A 1 87 ? -10.581 -3.749 -5.961 1.00 86.88 87 VAL A CA 1
ATOM 650 C C . VAL A 1 87 ? -9.171 -4.335 -6.040 1.00 86.88 87 VAL A C 1
ATOM 652 O O . VAL A 1 87 ? -8.481 -4.184 -7.047 1.00 86.88 87 VAL A O 1
ATOM 655 N N . LEU A 1 88 ? -8.718 -4.988 -4.971 1.00 86.00 88 LEU A N 1
ATOM 656 C CA . LEU A 1 88 ? -7.352 -5.493 -4.856 1.00 86.00 88 LEU A CA 1
ATOM 657 C C . LEU A 1 88 ? -7.109 -6.776 -5.667 1.00 86.00 88 LEU A C 1
ATOM 659 O O . LEU A 1 88 ? -5.980 -7.006 -6.092 1.00 86.00 88 LEU A O 1
ATOM 663 N N . ASP A 1 89 ? -8.122 -7.609 -5.891 1.00 83.56 89 ASP A N 1
ATOM 664 C CA . ASP A 1 89 ? -8.062 -8.799 -6.758 1.00 83.56 89 ASP A CA 1
ATOM 665 C C . ASP A 1 89 ? -8.062 -8.376 -8.243 1.00 83.56 89 ASP A C 1
ATOM 667 O O . ASP A 1 89 ? -7.362 -8.944 -9.095 1.00 83.56 89 ASP A O 1
ATOM 671 N N . ASP A 1 90 ? -8.716 -7.248 -8.532 1.00 82.50 90 ASP A N 1
ATOM 672 C CA . ASP A 1 90 ? -8.621 -6.539 -9.806 1.00 82.50 90 ASP A CA 1
ATOM 673 C C . ASP A 1 90 ? -7.285 -5.792 -9.989 1.00 82.50 90 ASP A C 1
ATOM 675 O O . ASP A 1 90 ? -7.092 -5.120 -11.006 1.00 82.50 90 ASP A O 1
ATOM 679 N N . GLY A 1 91 ? -6.336 -5.938 -9.051 1.00 81.69 91 GLY A N 1
ATOM 680 C CA . GLY A 1 91 ? -5.007 -5.312 -9.035 1.00 81.69 91 GLY A CA 1
ATOM 681 C C . GLY A 1 91 ? -5.045 -3.782 -8.952 1.00 81.69 91 GLY A C 1
ATOM 682 O O . GLY A 1 91 ? -4.169 -3.090 -9.481 1.00 81.69 91 GLY A O 1
ATOM 683 N N . GLY A 1 92 ? -6.109 -3.255 -8.348 1.00 86.62 92 GLY A N 1
ATOM 684 C CA . GLY A 1 92 ? -6.305 -1.841 -8.075 1.00 86.62 92 GLY A CA 1
ATOM 685 C C . GLY A 1 92 ? -5.545 -1.352 -6.840 1.00 86.62 92 GLY A C 1
ATOM 686 O O . GLY A 1 92 ? -4.651 -2.010 -6.304 1.00 86.62 92 GLY A O 1
ATOM 687 N N . CYS A 1 93 ? -5.908 -0.151 -6.403 1.00 92.00 93 CYS A N 1
ATOM 688 C CA . CYS A 1 93 ? -5.357 0.518 -5.233 1.00 92.00 93 CYS A CA 1
ATOM 689 C C . CYS A 1 93 ? -6.517 1.037 -4.386 1.00 92.00 93 CYS A C 1
ATOM 691 O O . CYS A 1 93 ? -7.476 1.596 -4.920 1.00 92.00 93 CYS A O 1
ATOM 693 N N . VAL A 1 94 ? -6.440 0.833 -3.076 1.00 93.56 94 VAL A N 1
ATOM 694 C CA . VAL A 1 94 ? -7.477 1.205 -2.113 1.00 93.56 94 VAL A CA 1
ATOM 695 C C . VAL A 1 94 ? -6.855 2.037 -1.007 1.00 93.56 94 VAL A C 1
ATOM 697 O O . VAL A 1 94 ? -5.797 1.692 -0.491 1.00 93.56 94 VAL A O 1
ATOM 700 N N . VAL A 1 95 ? -7.540 3.094 -0.581 1.00 94.25 95 VAL A N 1
ATOM 701 C CA . VAL A 1 95 ? -7.265 3.761 0.691 1.00 94.25 95 VAL A CA 1
ATOM 702 C C . VAL A 1 95 ? -8.413 3.510 1.666 1.00 94.25 95 VAL A C 1
ATOM 704 O O . VAL A 1 95 ? -9.560 3.888 1.421 1.00 94.25 95 VAL A O 1
ATOM 707 N N . LEU A 1 96 ? -8.096 2.870 2.787 1.00 91.75 96 LEU A N 1
ATOM 708 C CA . LEU A 1 96 ? -8.986 2.710 3.930 1.00 91.75 96 LEU A CA 1
ATOM 709 C C . LEU A 1 96 ? -8.868 3.967 4.792 1.00 91.75 96 LEU A C 1
ATOM 711 O O . LEU A 1 96 ? -7.787 4.267 5.294 1.00 91.75 96 LEU A O 1
ATOM 715 N N . ARG A 1 97 ? -9.954 4.721 4.957 1.00 91.38 97 ARG A N 1
ATOM 716 C CA . ARG A 1 97 ? -9.939 6.000 5.672 1.00 91.38 97 ARG A CA 1
ATOM 717 C C . ARG A 1 97 ? -10.442 5.894 7.096 1.00 91.38 97 ARG A C 1
ATOM 719 O O . ARG A 1 97 ? -11.534 5.384 7.352 1.00 91.38 97 ARG A O 1
ATOM 726 N N . GLY A 1 98 ? -9.679 6.511 7.996 1.00 85.38 98 GLY A N 1
ATOM 727 C CA . GLY A 1 98 ? -10.048 6.673 9.398 1.00 85.38 98 GLY A CA 1
ATOM 728 C C . GLY A 1 98 ? -9.887 5.404 10.230 1.00 85.38 98 GLY A C 1
ATOM 729 O O . GLY A 1 98 ? -10.575 5.264 11.238 1.00 85.38 98 GLY A O 1
ATOM 730 N N . PHE A 1 99 ? -9.005 4.486 9.839 1.00 87.69 99 PHE A N 1
ATOM 731 C CA . PHE A 1 99 ? -8.678 3.342 10.678 1.00 87.69 99 PHE A CA 1
ATOM 732 C C . PHE A 1 99 ? -8.085 3.824 12.016 1.00 87.69 99 PHE A C 1
ATOM 734 O O . PHE A 1 99 ? -7.235 4.723 12.012 1.00 87.69 99 PHE A O 1
ATOM 741 N N . PRO A 1 100 ? -8.513 3.276 13.170 1.00 83.94 100 PRO A N 1
ATOM 742 C CA . PRO A 1 100 ? -8.052 3.741 14.475 1.00 83.94 100 PRO A CA 1
ATOM 743 C C . PRO A 1 100 ? -6.639 3.223 14.766 1.00 83.94 100 PRO A C 1
ATOM 745 O O . PRO A 1 100 ? -6.468 2.330 15.578 1.00 83.94 100 PRO A O 1
ATOM 748 N N . LEU A 1 101 ? -5.620 3.763 14.092 1.00 74.31 101 LEU A N 1
ATOM 749 C CA . LEU A 1 101 ? -4.220 3.331 14.220 1.00 74.31 101 LEU A CA 1
ATOM 750 C C . LEU A 1 101 ? -3.592 3.627 15.595 1.00 74.31 101 LEU A C 1
ATOM 752 O O . LEU A 1 101 ? -2.602 2.993 15.939 1.00 74.31 101 LEU A O 1
ATOM 756 N N . GLU A 1 102 ? -4.175 4.540 16.381 1.00 67.50 102 GLU A N 1
ATOM 757 C CA . GLU A 1 102 ? -3.675 4.960 17.702 1.00 67.50 102 GLU A CA 1
ATOM 758 C C . GLU A 1 102 ? -2.218 5.504 17.687 1.00 67.50 102 GLU A C 1
ATOM 760 O O . GLU A 1 102 ? -1.781 6.068 16.683 1.00 67.50 102 GLU A O 1
ATOM 765 N N . ASN A 1 103 ? -1.500 5.448 18.820 1.00 55.62 103 ASN A N 1
ATOM 766 C CA . ASN A 1 103 ? -0.213 6.119 19.064 1.00 55.62 103 ASN A CA 1
ATOM 767 C C . ASN A 1 103 ? 0.976 5.140 19.078 1.00 55.62 103 ASN A C 1
ATOM 769 O O . ASN A 1 103 ? 0.807 3.941 19.280 1.00 55.62 103 ASN A O 1
ATOM 773 N N . ASP A 1 104 ? 2.200 5.680 19.004 1.00 52.78 104 ASP A N 1
ATOM 774 C CA . ASP A 1 104 ? 3.473 4.969 19.196 1.00 52.78 104 ASP A CA 1
ATOM 775 C C . ASP A 1 104 ? 3.476 3.567 18.533 1.00 52.78 104 ASP A C 1
ATOM 777 O O . ASP A 1 104 ? 3.213 3.418 17.342 1.00 52.78 104 ASP A O 1
ATOM 781 N N . ALA A 1 105 ? 3.741 2.520 19.318 1.00 49.97 105 ALA A N 1
ATOM 782 C CA . ALA A 1 105 ? 3.790 1.137 18.872 1.00 49.97 105 ALA A CA 1
ATOM 783 C C . ALA A 1 105 ? 2.412 0.494 18.619 1.00 49.97 105 ALA A C 1
ATOM 785 O O . ALA A 1 105 ? 2.393 -0.607 18.066 1.00 49.97 105 ALA A O 1
ATOM 786 N N . SER A 1 106 ? 1.270 1.111 18.990 1.00 60.56 106 SER A N 1
ATOM 787 C CA . SER A 1 106 ? -0.023 0.482 18.683 1.00 60.56 106 SER A CA 1
ATOM 788 C C . SER A 1 106 ? -0.361 0.457 17.196 1.00 60.56 106 SER A C 1
ATOM 790 O O . SER A 1 106 ? -1.011 -0.465 16.707 1.00 60.56 106 SER A O 1
ATOM 792 N N . VAL A 1 107 ? 0.234 1.378 16.446 1.00 65.94 107 VAL A N 1
ATOM 793 C CA . VAL A 1 107 ? 0.135 1.434 14.990 1.00 65.94 107 VAL A CA 1
ATOM 794 C C . VAL A 1 107 ? 0.691 0.163 14.345 1.00 65.94 107 VAL A C 1
ATOM 796 O O . VAL A 1 107 ? 0.062 -0.378 13.440 1.00 65.94 107 VAL A O 1
ATOM 799 N N . ALA A 1 108 ? 1.843 -0.340 14.803 1.00 66.56 108 ALA A N 1
ATOM 800 C CA . ALA A 1 108 ? 2.495 -1.493 14.186 1.00 66.56 108 ALA A CA 1
ATOM 801 C C . ALA A 1 108 ? 1.640 -2.763 14.307 1.00 66.56 108 ALA A C 1
ATOM 803 O O . ALA A 1 108 ? 1.383 -3.419 13.301 1.00 66.56 108 ALA A O 1
ATOM 804 N N . TRP A 1 109 ? 1.123 -3.078 15.500 1.00 68.25 109 TRP A N 1
ATOM 805 C CA . TRP A 1 109 ? 0.267 -4.259 15.669 1.00 68.25 109 TRP A CA 1
ATOM 806 C C . TRP A 1 109 ? -1.092 -4.096 14.979 1.00 68.25 109 TRP A C 1
ATOM 808 O O . TRP A 1 109 ? -1.620 -5.059 14.432 1.00 68.25 109 TRP A O 1
ATOM 818 N N . ARG A 1 110 ? -1.641 -2.877 14.913 1.00 75.44 110 ARG A N 1
ATOM 819 C CA . ARG A 1 110 ? -2.869 -2.612 14.151 1.00 75.44 110 ARG A CA 1
ATOM 820 C C . ARG A 1 110 ? -2.654 -2.766 12.645 1.00 75.44 110 ARG A C 1
ATOM 822 O O . ARG A 1 110 ? -3.526 -3.293 11.963 1.00 75.44 110 ARG A O 1
ATOM 829 N N . CYS A 1 111 ? -1.484 -2.385 12.127 1.00 75.25 111 CYS A N 1
ATOM 830 C CA . CYS A 1 111 ? -1.100 -2.676 10.743 1.00 75.25 111 CYS A CA 1
ATOM 831 C C . CYS A 1 111 ? -1.011 -4.184 10.492 1.00 75.25 111 CYS A C 1
ATOM 833 O O . CYS A 1 111 ? -1.456 -4.645 9.442 1.00 75.25 111 CYS A O 1
ATOM 835 N N . LEU A 1 112 ? -0.481 -4.952 11.449 1.00 73.00 112 LEU A N 1
ATOM 836 C CA . LEU A 1 112 ? -0.453 -6.415 11.372 1.00 73.00 112 LEU A CA 1
ATOM 837 C C . LEU A 1 112 ? -1.862 -7.012 11.346 1.00 73.00 112 LEU A C 1
ATOM 839 O O . LEU A 1 112 ? -2.140 -7.845 10.492 1.00 73.00 112 LEU A O 1
ATOM 843 N N . ALA A 1 113 ? -2.772 -6.524 12.190 1.00 75.81 113 ALA A N 1
ATOM 844 C CA . ALA A 1 113 ? -4.157 -6.987 12.196 1.00 75.81 113 ALA A CA 1
ATOM 845 C C . ALA A 1 113 ? -4.876 -6.710 10.863 1.00 75.81 113 ALA A C 1
ATOM 847 O O . ALA A 1 113 ? -5.594 -7.569 10.363 1.00 75.81 113 ALA A O 1
ATOM 848 N N . ILE A 1 114 ? -4.654 -5.544 10.239 1.00 80.38 114 ILE A N 1
ATOM 849 C CA . ILE A 1 114 ? -5.181 -5.263 8.889 1.00 80.38 114 ILE A CA 1
ATOM 850 C C . ILE A 1 114 ? -4.550 -6.203 7.858 1.00 80.38 114 ILE A C 1
ATOM 852 O O . ILE A 1 114 ? -5.247 -6.708 6.983 1.00 80.38 114 ILE A O 1
ATOM 856 N N . SER A 1 115 ? -3.241 -6.439 7.957 1.00 77.31 115 SER A N 1
ATOM 857 C CA . SER A 1 115 ? -2.506 -7.332 7.054 1.00 77.31 115 SER A CA 1
ATOM 858 C C . SER A 1 115 ? -3.083 -8.749 7.092 1.00 77.31 115 SER A C 1
ATOM 860 O O . SER A 1 115 ? -3.426 -9.312 6.053 1.00 77.31 115 SER A O 1
ATOM 862 N N . GLU A 1 116 ? -3.290 -9.275 8.300 1.00 75.81 116 GLU A N 1
ATOM 863 C CA . GLU A 1 116 ? -3.917 -10.572 8.547 1.00 75.81 116 GLU A CA 1
ATOM 864 C C . GLU A 1 116 ? -5.372 -10.600 8.056 1.00 75.81 116 GLU A C 1
ATOM 866 O O . GLU A 1 116 ? -5.784 -11.539 7.364 1.00 75.81 116 GLU A O 1
ATOM 871 N N . ALA A 1 117 ? -6.137 -9.539 8.332 1.00 77.00 117 ALA A N 1
ATOM 872 C CA . ALA A 1 117 ? -7.516 -9.406 7.880 1.00 77.00 117 ALA A CA 1
ATOM 873 C C . ALA A 1 117 ? -7.629 -9.429 6.356 1.00 77.00 117 ALA A C 1
ATOM 875 O O . ALA A 1 117 ? -8.530 -10.077 5.830 1.00 77.00 117 ALA A O 1
ATOM 876 N N . LEU A 1 118 ? -6.709 -8.781 5.635 1.00 74.75 118 LEU A N 1
ATOM 877 C CA . LEU A 1 118 ? -6.674 -8.769 4.169 1.00 74.75 118 LEU A CA 1
ATOM 878 C C . LEU A 1 118 ? -6.384 -10.152 3.556 1.00 74.75 118 LEU A C 1
ATOM 880 O O . LEU A 1 118 ? -6.506 -10.321 2.345 1.00 74.75 118 LEU A O 1
ATOM 884 N N . GLY A 1 119 ? -6.129 -11.168 4.386 1.00 59.06 119 GLY A N 1
ATOM 885 C CA . GLY A 1 119 ? -6.045 -12.565 3.974 1.00 59.06 119 GLY A CA 1
ATOM 886 C C . GLY A 1 119 ? -4.651 -12.988 3.535 1.00 59.06 119 GLY A C 1
ATOM 887 O O . GLY A 1 119 ? -4.500 -14.081 3.000 1.00 59.06 119 GLY A O 1
ATOM 888 N N . GLU A 1 120 ? -3.645 -12.169 3.804 1.00 63.47 120 GLU A N 1
ATOM 889 C CA . GLU A 1 120 ? -2.275 -12.360 3.347 1.00 63.47 120 GLU A CA 1
ATOM 890 C C . GLU A 1 120 ? -1.410 -12.705 4.562 1.00 63.47 120 GLU A C 1
ATOM 892 O O . GLU A 1 120 ? -1.526 -12.088 5.622 1.00 63.47 120 GLU A O 1
ATOM 897 N N . THR A 1 121 ? -0.563 -13.723 4.448 1.00 59.34 121 THR A N 1
ATOM 898 C CA . THR A 1 121 ? 0.458 -13.965 5.475 1.00 59.34 121 THR A CA 1
ATOM 899 C C . THR A 1 121 ? 1.543 -12.906 5.336 1.00 59.34 121 THR A C 1
ATOM 901 O O . THR A 1 121 ? 1.884 -12.519 4.213 1.00 59.34 121 THR A O 1
ATOM 904 N N . LEU A 1 122 ? 2.130 -12.461 6.452 1.00 59.19 122 LEU A N 1
ATOM 905 C CA . LEU A 1 122 ? 3.391 -11.725 6.369 1.00 59.19 122 LEU A CA 1
ATOM 906 C C . LEU A 1 122 ? 4.389 -12.633 5.643 1.00 59.19 122 LEU A C 1
ATOM 908 O O . LEU A 1 122 ? 4.599 -13.763 6.096 1.00 59.19 122 LEU A O 1
ATOM 912 N N . PRO A 1 123 ? 4.969 -12.200 4.511 1.00 55.50 123 PRO A N 1
ATOM 913 C CA . PRO A 1 123 ? 5.941 -13.028 3.829 1.00 55.50 123 PRO A CA 1
ATOM 914 C C . PRO A 1 123 ? 7.100 -13.285 4.795 1.00 55.50 123 PRO A C 1
ATOM 916 O O . PRO A 1 123 ? 7.613 -12.360 5.431 1.00 55.50 123 PRO A O 1
ATOM 919 N N . GLN A 1 124 ? 7.492 -14.553 4.914 1.00 52.66 124 GLN A N 1
ATOM 920 C CA . GLN A 1 124 ? 8.755 -14.916 5.541 1.00 52.66 124 GLN A CA 1
ATOM 921 C C . GLN A 1 124 ? 9.861 -14.494 4.575 1.00 52.66 124 GLN A C 1
ATOM 923 O O . GLN A 1 124 ? 9.998 -15.058 3.485 1.00 52.66 124 GLN A O 1
ATOM 928 N N . LEU A 1 125 ? 10.604 -13.455 4.944 1.00 51.31 125 LEU A N 1
ATOM 929 C CA . LEU A 1 125 ? 11.800 -13.025 4.230 1.00 51.31 125 LEU A CA 1
ATOM 930 C C . LEU A 1 125 ? 13.025 -13.521 5.014 1.00 51.31 125 LEU A C 1
ATOM 932 O O . LEU A 1 125 ? 12.913 -13.734 6.220 1.00 51.31 125 LEU A O 1
ATOM 936 N N . PRO A 1 126 ? 14.201 -13.733 4.397 1.00 42.22 126 PRO A N 1
ATOM 937 C CA . PRO A 1 126 ? 15.363 -14.260 5.127 1.00 42.22 126 PRO A CA 1
ATOM 938 C C . PRO A 1 126 ? 15.828 -13.337 6.264 1.00 42.22 126 PRO A C 1
ATOM 940 O O . PRO A 1 126 ? 16.302 -13.809 7.294 1.00 42.22 126 PRO A O 1
ATOM 943 N N . ASP A 1 127 ? 15.581 -12.033 6.120 1.00 39.38 127 ASP A N 1
ATOM 944 C CA . ASP A 1 127 ? 15.861 -11.007 7.132 1.00 39.38 127 ASP A CA 1
ATOM 945 C C . ASP A 1 127 ? 14.819 -10.976 8.274 1.00 39.38 127 ASP A C 1
ATOM 947 O O . ASP A 1 127 ? 14.858 -10.074 9.117 1.00 39.38 127 ASP A O 1
ATOM 951 N N . GLY A 1 128 ? 13.851 -11.898 8.273 1.00 44.91 128 GLY A N 1
ATOM 952 C CA . GLY A 1 128 ? 12.757 -12.000 9.237 1.00 44.91 128 GLY A CA 1
ATOM 953 C C . GLY A 1 128 ? 11.369 -11.748 8.639 1.00 44.91 128 GLY A C 1
ATOM 954 O O . GLY A 1 128 ? 11.181 -11.598 7.432 1.00 44.91 128 GLY A O 1
ATOM 955 N N . GLU A 1 129 ? 10.366 -11.699 9.513 1.00 49.50 129 GLU A N 1
ATOM 956 C CA . GLU A 1 129 ? 8.978 -11.435 9.130 1.00 49.50 129 GLU A CA 1
ATOM 957 C C . GLU A 1 129 ? 8.839 -10.064 8.445 1.00 49.50 129 GLU A C 1
ATOM 959 O O . GLU A 1 129 ? 9.529 -9.102 8.800 1.00 49.50 129 GLU A O 1
ATOM 964 N N . GLY A 1 130 ? 7.911 -9.953 7.486 1.00 58.62 130 GLY A N 1
ATOM 965 C CA . GLY A 1 130 ? 7.518 -8.708 6.810 1.00 58.62 130 GLY A CA 1
ATOM 966 C C . GLY A 1 130 ? 6.873 -7.653 7.723 1.00 58.62 130 GLY A C 1
ATOM 967 O O . GLY A 1 130 ? 5.918 -6.993 7.322 1.00 58.62 130 GLY A O 1
ATOM 968 N N . LEU A 1 131 ? 7.364 -7.492 8.953 1.00 64.88 131 LEU A N 1
ATOM 969 C CA . LEU A 1 131 ? 6.861 -6.572 9.962 1.00 64.88 131 LEU A CA 1
ATOM 970 C C . LEU A 1 131 ? 6.793 -5.135 9.422 1.00 64.88 131 LEU A C 1
ATOM 972 O O . LEU A 1 131 ? 7.656 -4.732 8.637 1.00 64.88 131 LEU A O 1
ATOM 976 N N . PRO A 1 132 ? 5.810 -4.332 9.862 1.00 69.75 132 PRO A N 1
ATOM 977 C CA . PRO A 1 132 ? 5.719 -2.926 9.508 1.00 69.75 132 PRO A CA 1
ATOM 978 C C . PRO A 1 132 ? 7.009 -2.169 9.832 1.00 69.75 132 PRO A C 1
ATOM 980 O O . PRO A 1 132 ? 7.458 -2.123 10.977 1.00 69.75 132 PRO A O 1
ATOM 983 N N . ARG A 1 133 ? 7.596 -1.544 8.810 1.00 71.06 133 ARG A N 1
ATOM 984 C CA . ARG A 1 133 ? 8.807 -0.724 8.901 1.00 71.06 133 ARG A CA 1
ATOM 985 C C . ARG A 1 133 ? 8.475 0.731 8.632 1.00 71.06 133 ARG A C 1
ATOM 987 O O . ARG A 1 133 ? 7.658 1.055 7.773 1.00 71.06 133 ARG A O 1
ATOM 994 N N . ARG A 1 134 ? 9.142 1.630 9.347 1.00 73.00 134 ARG A N 1
ATOM 995 C CA . ARG A 1 134 ? 8.992 3.068 9.124 1.00 73.00 134 ARG A CA 1
ATOM 996 C C . ARG A 1 134 ? 9.656 3.488 7.813 1.00 73.00 134 ARG A C 1
ATOM 998 O O . ARG A 1 134 ? 10.761 3.051 7.502 1.00 73.00 134 ARG A O 1
ATOM 1005 N N . MET A 1 135 ? 9.007 4.393 7.090 1.00 75.94 135 MET A N 1
ATOM 1006 C CA . MET A 1 135 ? 9.586 5.052 5.918 1.00 75.94 135 MET A CA 1
ATOM 1007 C C . MET A 1 135 ? 10.435 6.250 6.373 1.00 75.94 135 MET A C 1
ATOM 1009 O O . MET A 1 135 ? 9.899 7.313 6.674 1.00 75.94 135 MET A O 1
ATOM 1013 N N . VAL A 1 136 ? 11.752 6.051 6.502 1.00 67.75 136 VAL A N 1
ATOM 1014 C CA . VAL A 1 136 ? 12.693 7.035 7.093 1.00 67.75 136 VAL A CA 1
ATOM 1015 C C . VAL A 1 136 ? 13.617 7.723 6.089 1.00 67.75 136 VAL A C 1
ATOM 1017 O O . VAL A 1 136 ? 14.268 8.701 6.432 1.00 67.75 136 VAL A O 1
ATOM 1020 N N . SER A 1 137 ? 13.691 7.222 4.860 1.00 68.25 137 SER A N 1
ATOM 1021 C CA . SER A 1 137 ? 14.579 7.735 3.817 1.00 68.25 137 SER A CA 1
ATOM 1022 C C . SER A 1 137 ? 13.806 7.932 2.527 1.00 68.25 137 SER A C 1
ATOM 1024 O O . SER A 1 137 ? 12.893 7.154 2.236 1.00 68.25 137 SER A O 1
ATOM 1026 N N . SER A 1 138 ? 14.199 8.933 1.742 1.00 77.31 138 SER A N 1
ATOM 1027 C CA . SER A 1 138 ? 13.622 9.120 0.418 1.00 77.31 138 SER A CA 1
ATOM 1028 C C . SER A 1 138 ? 13.881 7.892 -0.453 1.00 77.31 138 SER A C 1
ATOM 1030 O O . SER A 1 138 ? 14.972 7.319 -0.435 1.00 77.31 138 SER A O 1
ATOM 1032 N N . SER A 1 139 ? 12.876 7.486 -1.215 1.00 78.75 139 SER A N 1
ATOM 1033 C CA . SER A 1 139 ? 12.945 6.389 -2.168 1.00 78.75 139 SER A CA 1
ATOM 1034 C C . SER A 1 139 ? 12.385 6.864 -3.508 1.00 78.75 139 SER A C 1
ATOM 1036 O O . SER A 1 139 ? 11.276 7.409 -3.540 1.00 78.75 139 SER A O 1
ATOM 1038 N N . PRO A 1 140 ? 13.111 6.669 -4.623 1.00 82.00 140 PRO A N 1
ATOM 1039 C CA . PRO A 1 140 ? 12.598 7.033 -5.935 1.00 82.00 140 PRO A CA 1
ATOM 1040 C C . PRO A 1 140 ? 11.416 6.133 -6.317 1.00 82.00 140 PRO A C 1
ATOM 1042 O O . PRO A 1 140 ? 11.160 5.116 -5.672 1.00 82.00 140 PRO A O 1
ATOM 1045 N N . LEU A 1 141 ? 10.692 6.508 -7.374 1.00 86.06 141 LEU A N 1
ATOM 1046 C CA . LEU A 1 141 ? 9.551 5.727 -7.846 1.00 86.06 141 LEU A CA 1
ATOM 1047 C C . LEU A 1 141 ? 10.008 4.334 -8.293 1.00 86.06 141 LEU A C 1
ATOM 1049 O O . LEU A 1 141 ? 10.849 4.199 -9.185 1.00 86.06 141 LEU A O 1
ATOM 1053 N N . GLY A 1 142 ? 9.432 3.310 -7.674 1.00 86.44 142 GLY A N 1
ATOM 1054 C CA . GLY A 1 142 ? 9.792 1.922 -7.915 1.00 86.44 142 GLY A CA 1
ATOM 1055 C C . GLY A 1 142 ? 8.756 0.950 -7.359 1.00 86.44 142 GLY A C 1
ATOM 1056 O O . GLY A 1 142 ? 7.930 1.302 -6.515 1.00 86.44 142 GLY A O 1
ATOM 1057 N N . ASN A 1 143 ? 8.808 -0.284 -7.841 1.00 82.94 143 ASN A N 1
ATOM 1058 C CA . ASN A 1 143 ? 8.345 -1.447 -7.112 1.00 82.94 143 ASN A CA 1
ATOM 1059 C C . ASN A 1 143 ? 9.318 -1.694 -5.957 1.00 82.94 143 ASN A C 1
ATOM 1061 O O . ASN A 1 143 ? 10.538 -1.556 -6.098 1.00 82.94 143 ASN A O 1
ATOM 1065 N N . GLU A 1 144 ? 8.772 -2.082 -4.814 1.00 70.69 144 GLU A N 1
ATOM 1066 C CA . GLU A 1 144 ? 9.597 -2.470 -3.685 1.00 70.69 144 GLU A CA 1
ATOM 1067 C C . GLU A 1 144 ? 10.244 -3.830 -3.963 1.00 70.69 144 GLU A C 1
ATOM 1069 O O . GLU A 1 144 ? 9.541 -4.776 -4.308 1.00 70.69 144 GLU A O 1
ATOM 1074 N N . HIS A 1 145 ? 11.568 -3.923 -3.794 1.00 65.31 145 HIS A N 1
ATOM 1075 C CA . HIS A 1 145 ? 12.357 -5.133 -4.054 1.00 65.31 145 HIS A CA 1
ATOM 1076 C C . HIS A 1 145 ? 12.081 -5.749 -5.430 1.00 65.31 145 HIS A C 1
ATOM 1078 O O . HIS A 1 145 ? 11.509 -6.815 -5.467 1.00 65.31 145 HIS A O 1
ATOM 1084 N N . PRO A 1 146 ? 12.497 -5.182 -6.571 1.00 57.34 146 PRO A N 1
ATOM 1085 C CA . PRO A 1 146 ? 12.120 -5.675 -7.909 1.00 57.34 146 PRO A CA 1
ATOM 1086 C C . PRO A 1 146 ? 12.732 -7.034 -8.331 1.00 57.34 146 PRO A C 1
ATOM 1088 O O . PRO A 1 146 ? 12.588 -7.436 -9.481 1.00 57.34 146 P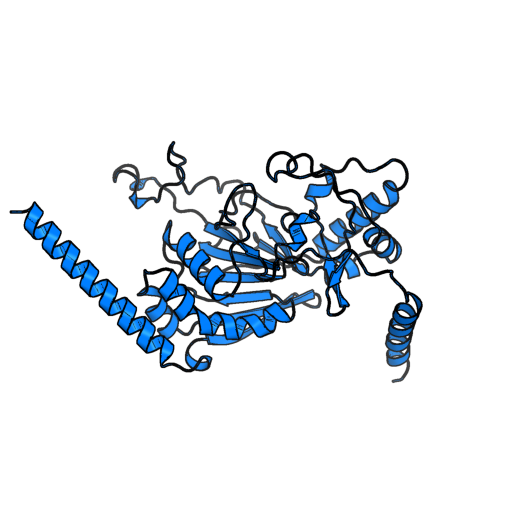RO A O 1
ATOM 1091 N N . SER A 1 147 ? 13.422 -7.759 -7.444 1.00 57.69 147 SER A N 1
ATOM 1092 C CA . SER A 1 147 ? 14.123 -9.012 -7.773 1.00 57.69 147 SER A CA 1
ATOM 1093 C C . SER A 1 147 ? 13.163 -10.143 -8.188 1.00 57.69 147 SER A C 1
ATOM 1095 O O . SER A 1 147 ? 11.964 -10.063 -7.944 1.00 57.69 147 SER A O 1
ATOM 1097 N N . PRO A 1 148 ? 13.623 -11.264 -8.766 1.00 51.78 148 PRO A N 1
ATOM 1098 C CA . PRO A 1 148 ? 12.748 -12.411 -9.032 1.00 51.78 148 PRO A CA 1
ATOM 1099 C C . PRO A 1 148 ? 12.020 -12.944 -7.782 1.00 51.78 148 PRO A C 1
ATOM 1101 O O . PRO A 1 148 ? 10.884 -13.393 -7.900 1.00 51.78 148 PRO A O 1
ATOM 1104 N N . ALA A 1 149 ? 12.615 -12.809 -6.588 1.00 53.84 149 ALA A N 1
ATOM 1105 C CA . ALA A 1 149 ? 11.988 -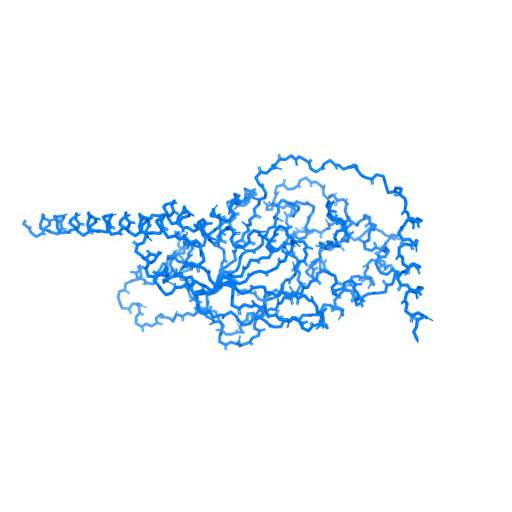13.155 -5.306 1.00 53.84 149 ALA A CA 1
ATOM 1106 C C . ALA A 1 149 ? 10.816 -12.226 -4.918 1.00 53.84 149 ALA A C 1
ATOM 1108 O O . ALA A 1 149 ? 10.010 -12.581 -4.061 1.00 53.84 149 ALA A O 1
ATOM 1109 N N . SER A 1 150 ? 10.689 -11.068 -5.572 1.00 55.44 150 SER A N 1
ATOM 1110 C CA . SER A 1 150 ? 9.594 -10.101 -5.404 1.00 55.44 150 SER A CA 1
ATOM 1111 C C . SER A 1 150 ? 8.228 -10.606 -5.822 1.00 55.44 150 SER A C 1
ATOM 1113 O O . SER A 1 150 ? 7.225 -10.091 -5.343 1.00 55.44 150 SER A O 1
ATOM 1115 N N . SER A 1 151 ? 8.172 -11.644 -6.667 1.00 58.47 151 SER A N 1
ATOM 1116 C CA . SER A 1 151 ? 6.915 -12.295 -7.052 1.00 58.47 151 SER A CA 1
ATOM 1117 C C . SER A 1 151 ? 6.147 -12.853 -5.848 1.00 58.47 151 SER A C 1
ATOM 1119 O O . SER A 1 151 ? 4.954 -13.123 -5.957 1.00 58.47 151 SER A O 1
ATOM 1121 N N . LYS A 1 152 ? 6.820 -12.992 -4.697 1.00 67.25 152 LYS A N 1
ATOM 1122 C CA . LYS A 1 152 ? 6.241 -13.397 -3.414 1.00 67.25 152 LYS A CA 1
ATOM 1123 C C . LYS A 1 152 ? 5.461 -12.275 -2.721 1.00 67.25 152 LYS A C 1
ATOM 1125 O O . LYS A 1 152 ? 4.628 -12.566 -1.868 1.00 67.25 152 LYS A O 1
ATOM 1130 N N . ILE A 1 153 ? 5.714 -11.010 -3.065 1.00 75.00 153 ILE A N 1
ATOM 1131 C CA . ILE A 1 153 ? 5.002 -9.853 -2.514 1.00 75.00 153 ILE A CA 1
ATOM 1132 C C . ILE A 1 153 ? 3.799 -9.570 -3.417 1.00 75.00 153 ILE A C 1
ATOM 1134 O O . ILE A 1 153 ? 3.947 -9.126 -4.552 1.00 75.00 153 ILE A O 1
ATOM 1138 N N . ALA A 1 154 ? 2.594 -9.828 -2.915 1.00 80.00 154 ALA A N 1
ATOM 1139 C CA . ALA A 1 154 ? 1.359 -9.562 -3.643 1.00 80.00 154 ALA A CA 1
ATOM 1140 C C . ALA A 1 154 ? 0.986 -8.082 -3.572 1.00 80.00 154 ALA A C 1
ATOM 1142 O O . ALA A 1 154 ? 0.606 -7.467 -4.569 1.00 80.00 154 ALA A O 1
ATOM 1143 N N . ARG A 1 155 ? 1.058 -7.518 -2.362 1.00 85.44 155 ARG A N 1
ATOM 1144 C CA . ARG A 1 155 ? 0.547 -6.181 -2.064 1.00 85.44 155 ARG A CA 1
ATOM 1145 C C . ARG A 1 155 ? 1.478 -5.443 -1.115 1.00 85.44 155 ARG A C 1
ATOM 1147 O O . ARG A 1 155 ? 2.175 -6.039 -0.293 1.00 85.44 155 ARG A O 1
ATOM 1154 N N . ILE A 1 156 ? 1.449 -4.124 -1.225 1.00 87.00 156 ILE A N 1
ATOM 1155 C CA . ILE A 1 156 ? 2.095 -3.205 -0.295 1.00 87.00 156 ILE A CA 1
ATOM 1156 C C . ILE A 1 156 ? 1.003 -2.526 0.520 1.00 87.00 156 ILE A C 1
ATOM 1158 O O . ILE A 1 156 ? -0.003 -2.092 -0.041 1.00 87.00 156 ILE A O 1
ATOM 1162 N N . LEU A 1 157 ? 1.220 -2.410 1.829 1.00 89.50 157 LEU A N 1
ATOM 1163 C CA . LEU A 1 157 ? 0.380 -1.625 2.727 1.00 89.50 157 LEU A CA 1
ATOM 1164 C C . LEU A 1 157 ? 1.203 -0.471 3.300 1.00 89.50 157 LEU A C 1
ATOM 1166 O O . LEU A 1 157 ? 2.294 -0.698 3.820 1.00 89.50 157 LEU A O 1
ATOM 1170 N N . ILE A 1 158 ? 0.679 0.753 3.222 1.00 90.38 158 ILE A N 1
ATOM 1171 C CA . ILE A 1 158 ? 1.254 1.965 3.819 1.00 90.38 158 ILE A CA 1
ATOM 1172 C C . ILE A 1 158 ? 0.215 2.591 4.752 1.00 90.38 158 ILE A C 1
ATOM 1174 O O . ILE A 1 158 ? -0.797 3.120 4.300 1.00 90.38 158 ILE A O 1
ATOM 1178 N N . ALA A 1 159 ? 0.467 2.560 6.056 1.00 87.88 159 ALA A N 1
ATOM 1179 C CA . ALA A 1 159 ? -0.383 3.159 7.076 1.00 87.88 159 ALA A CA 1
ATOM 1180 C C . ALA A 1 159 ? 0.160 4.518 7.527 1.00 87.88 159 ALA A C 1
ATOM 1182 O O . ALA A 1 159 ? 1.345 4.661 7.829 1.00 87.88 159 ALA A O 1
ATOM 1183 N N . CYS A 1 160 ? -0.721 5.510 7.617 1.00 87.19 160 CYS A N 1
ATOM 1184 C CA . CYS A 1 160 ? -0.402 6.862 8.048 1.00 87.19 160 CYS A CA 1
ATOM 1185 C C . CYS A 1 160 ? -0.887 7.099 9.477 1.00 87.19 160 CYS A C 1
ATOM 1187 O O . CYS A 1 160 ? -2.023 7.507 9.714 1.00 87.19 160 CYS A O 1
ATOM 1189 N N . ALA A 1 161 ? -0.016 6.881 10.457 1.00 78.25 161 ALA A N 1
ATOM 1190 C CA . ALA A 1 161 ? -0.315 7.250 11.840 1.00 78.25 161 ALA A CA 1
ATOM 1191 C C . ALA A 1 161 ? -0.223 8.761 12.061 1.00 78.25 161 ALA A C 1
ATOM 1193 O O . ALA A 1 161 ? -0.970 9.331 12.855 1.00 78.25 161 ALA A O 1
ATOM 1194 N N . ARG A 1 162 ? 0.692 9.420 11.346 1.00 77.69 162 ARG A N 1
ATOM 1195 C CA . ARG A 1 162 ? 0.832 10.873 11.345 1.00 77.69 162 ARG A CA 1
ATOM 1196 C C . ARG A 1 162 ? 1.259 11.350 9.960 1.00 77.69 162 ARG A C 1
ATOM 1198 O O . ARG A 1 162 ? 2.286 10.866 9.476 1.00 77.69 162 ARG A O 1
ATOM 1205 N N . PRO A 1 163 ? 0.518 12.288 9.347 1.00 78.81 163 PRO A N 1
ATOM 1206 C CA . PRO A 1 163 ? 0.826 12.770 8.012 1.00 78.81 163 PRO A CA 1
ATOM 1207 C C . PRO A 1 163 ? 2.177 13.499 7.991 1.00 78.81 163 PRO A C 1
ATOM 1209 O O . PRO A 1 163 ? 2.486 14.222 8.945 1.00 78.81 163 PRO A O 1
ATOM 1212 N N . PRO A 1 164 ? 2.969 13.345 6.918 1.00 75.19 164 PRO A N 1
ATOM 1213 C CA . PRO A 1 164 ? 4.175 14.138 6.693 1.00 75.19 164 PRO A CA 1
ATOM 1214 C C . PRO A 1 164 ? 3.887 15.643 6.702 1.00 75.19 164 PRO A C 1
ATOM 1216 O O . PRO A 1 164 ? 2.835 16.084 6.234 1.00 75.19 164 PRO A O 1
ATOM 1219 N N . LYS A 1 165 ? 4.836 16.448 7.203 1.00 72.81 165 LYS A N 1
ATOM 1220 C CA . LYS A 1 165 ? 4.731 17.922 7.164 1.00 72.81 165 LYS A CA 1
ATOM 1221 C C . LYS A 1 165 ? 4.706 18.438 5.727 1.00 72.81 165 LYS A C 1
ATOM 1223 O O . LYS A 1 165 ? 3.930 19.334 5.394 1.00 72.81 165 LYS A O 1
ATOM 1228 N N . ASN A 1 166 ? 5.530 17.832 4.877 1.00 74.31 166 ASN A N 1
ATOM 1229 C CA . ASN A 1 166 ? 5.549 18.111 3.453 1.00 74.31 166 ASN A CA 1
ATOM 1230 C C . ASN A 1 166 ? 4.406 17.350 2.780 1.00 74.31 166 ASN A C 1
ATOM 1232 O O . ASN A 1 166 ? 4.433 16.117 2.669 1.00 74.31 166 ASN A O 1
ATOM 1236 N N . LYS A 1 167 ? 3.406 18.103 2.310 1.00 72.12 167 LYS A N 1
ATOM 1237 C CA . LYS A 1 167 ? 2.409 17.582 1.369 1.00 72.12 167 LYS A CA 1
ATOM 1238 C C . LYS A 1 167 ? 3.136 17.032 0.140 1.00 72.12 167 LYS A C 1
ATOM 1240 O O . LYS A 1 167 ? 4.170 17.570 -0.247 1.00 72.12 167 LYS A O 1
ATOM 1245 N N . GLN A 1 168 ? 2.581 15.995 -0.478 1.00 77.06 168 GLN A N 1
ATOM 1246 C CA . GLN A 1 168 ? 3.094 15.338 -1.687 1.00 77.06 168 GLN A CA 1
ATOM 1247 C C . GLN A 1 168 ? 4.377 14.515 -1.502 1.00 77.06 168 GLN A C 1
ATOM 1249 O O . GLN A 1 168 ? 5.030 14.164 -2.485 1.00 77.06 168 GLN A O 1
ATOM 1254 N N . SER A 1 169 ? 4.722 14.181 -0.258 1.00 83.31 169 SER A N 1
ATOM 1255 C CA . SER A 1 169 ? 5.860 13.311 0.063 1.00 83.31 169 SER A CA 1
ATOM 1256 C C . SER A 1 169 ? 5.669 11.885 -0.447 1.00 83.31 169 SER A C 1
ATOM 1258 O O . SER A 1 169 ? 6.629 11.281 -0.903 1.00 83.31 169 SER A O 1
ATOM 1260 N N . LEU A 1 170 ? 4.451 11.340 -0.428 1.00 89.50 170 LEU A N 1
ATOM 1261 C CA . LEU A 1 170 ? 4.146 10.057 -1.060 1.00 89.50 170 LEU A CA 1
ATOM 1262 C C . LEU A 1 170 ? 3.636 10.296 -2.483 1.00 89.50 170 LEU A C 1
ATOM 1264 O O . LEU A 1 170 ? 2.719 11.091 -2.697 1.00 89.50 170 LEU A O 1
ATOM 1268 N N . LYS A 1 171 ? 4.193 9.578 -3.457 1.00 90.50 171 LYS A N 1
ATOM 1269 C CA . LYS A 1 171 ? 3.683 9.550 -4.834 1.00 90.50 171 LYS A CA 1
ATOM 1270 C C . LYS A 1 171 ? 3.448 8.112 -5.257 1.00 90.50 171 LYS A C 1
ATOM 1272 O O . LYS A 1 171 ? 4.182 7.220 -4.845 1.00 90.50 171 LYS A O 1
ATOM 1277 N N . VAL A 1 172 ? 2.445 7.895 -6.097 1.00 90.69 172 VAL A N 1
ATOM 1278 C CA . VAL A 1 172 ? 2.114 6.583 -6.664 1.00 90.69 172 VAL A CA 1
ATOM 1279 C C . VAL A 1 172 ? 1.965 6.669 -8.178 1.00 90.69 172 VAL A C 1
ATOM 1281 O O . VAL A 1 172 ? 1.635 7.723 -8.720 1.00 90.69 172 VAL A O 1
ATOM 1284 N N . ALA A 1 173 ? 2.195 5.565 -8.877 1.00 90.06 173 ALA A N 1
ATOM 1285 C CA . ALA A 1 173 ? 1.945 5.449 -10.308 1.00 90.06 173 ALA A CA 1
ATOM 1286 C C . ALA A 1 173 ? 1.573 4.015 -10.679 1.00 90.06 173 ALA A C 1
ATOM 1288 O O . ALA A 1 173 ? 1.991 3.071 -10.016 1.00 90.06 173 ALA A O 1
ATOM 1289 N N . THR A 1 174 ? 0.834 3.841 -11.772 1.00 89.62 174 THR A N 1
ATOM 1290 C CA . THR A 1 174 ? 0.569 2.508 -12.320 1.00 89.62 174 THR A CA 1
ATOM 1291 C C . THR A 1 174 ? 1.656 2.102 -13.310 1.00 89.62 174 THR A C 1
ATOM 1293 O O . THR A 1 174 ? 2.116 2.917 -14.116 1.00 89.62 174 THR A O 1
ATOM 1296 N N . ALA A 1 175 ? 2.015 0.819 -13.305 1.00 88.75 175 ALA A N 1
ATOM 1297 C CA . ALA A 1 175 ? 2.913 0.200 -14.277 1.00 88.75 175 ALA A CA 1
ATOM 1298 C C . ALA A 1 175 ? 2.476 0.505 -15.716 1.00 88.75 175 ALA A C 1
ATOM 1300 O O . ALA A 1 175 ? 3.288 0.842 -16.575 1.00 88.75 175 ALA A O 1
ATOM 1301 N N . GLU A 1 176 ? 1.167 0.462 -15.972 1.00 87.38 176 GLU A N 1
ATOM 1302 C CA . GLU A 1 176 ? 0.609 0.775 -17.280 1.00 87.38 176 GLU A CA 1
ATOM 1303 C C . GLU A 1 176 ? 0.916 2.209 -17.732 1.00 87.38 176 GLU A C 1
ATOM 1305 O O . GLU A 1 176 ? 1.221 2.421 -18.904 1.00 87.38 176 GLU A O 1
ATOM 1310 N N . CYS A 1 177 ? 0.872 3.192 -16.832 1.00 86.75 177 CYS A N 1
ATOM 1311 C CA . CYS A 1 177 ? 1.170 4.576 -17.197 1.00 86.75 177 CYS A CA 1
ATOM 1312 C C . CYS A 1 177 ? 2.636 4.803 -17.511 1.00 86.75 177 CYS A C 1
ATOM 1314 O O . CYS A 1 177 ? 2.934 5.522 -18.462 1.00 86.75 177 CYS A O 1
ATOM 1316 N N . LEU A 1 178 ? 3.529 4.161 -16.757 1.00 88.12 178 LEU A N 1
ATOM 1317 C CA . LEU A 1 178 ? 4.954 4.179 -17.066 1.00 88.12 178 LEU A CA 1
ATOM 1318 C C . LEU A 1 178 ? 5.187 3.564 -18.448 1.00 88.12 178 LEU A C 1
ATOM 1320 O O . LEU A 1 178 ? 5.772 4.205 -19.312 1.00 88.12 178 LEU A O 1
ATOM 1324 N N . LEU A 1 179 ? 4.630 2.376 -18.701 1.00 88.62 179 LEU A N 1
ATOM 1325 C CA . LEU A 1 179 ? 4.780 1.670 -19.976 1.00 88.62 179 LEU A CA 1
ATOM 1326 C C . LEU A 1 179 ? 4.135 2.401 -21.162 1.00 88.62 179 LEU A C 1
ATOM 1328 O O . LEU A 1 179 ? 4.587 2.246 -22.292 1.00 88.62 179 LEU A O 1
ATOM 1332 N N . ARG A 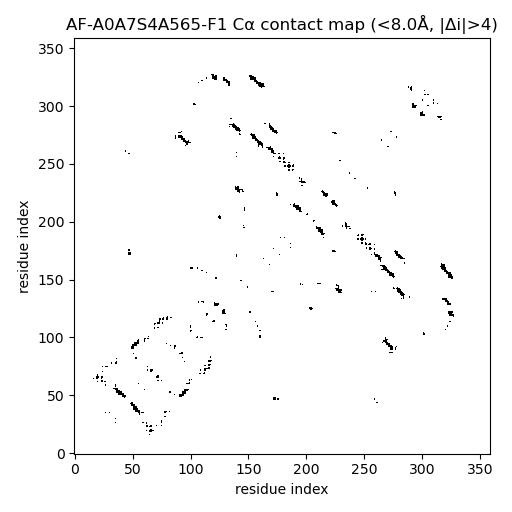1 180 ? 3.060 3.173 -20.959 1.00 87.31 180 ARG A N 1
ATOM 1333 C CA . ARG A 1 180 ? 2.475 4.023 -22.016 1.00 87.31 180 ARG A CA 1
ATOM 1334 C C . ARG A 1 180 ? 3.382 5.202 -22.369 1.00 87.31 180 ARG A C 1
ATOM 1336 O O . ARG A 1 180 ? 3.348 5.641 -23.512 1.00 87.31 180 ARG A O 1
ATOM 1343 N N . GLY A 1 181 ? 4.162 5.693 -21.406 1.00 86.81 181 GLY A N 1
ATOM 1344 C CA . GLY A 1 181 ? 5.121 6.779 -21.598 1.00 86.81 181 GLY A CA 1
ATOM 1345 C C . GLY A 1 181 ? 6.444 6.359 -22.243 1.00 86.81 181 GLY A C 1
ATOM 1346 O O . GLY A 1 181 ? 7.258 7.237 -22.506 1.00 86.81 181 GLY A O 1
ATOM 1347 N N . THR A 1 182 ? 6.661 5.064 -22.499 1.00 88.81 182 THR A N 1
ATOM 1348 C CA . THR A 1 182 ? 7.859 4.546 -23.175 1.00 88.81 182 THR A CA 1
ATOM 1349 C C . THR A 1 182 ? 7.591 4.138 -24.626 1.00 88.81 182 THR A C 1
ATOM 1351 O O . THR A 1 182 ? 6.456 3.830 -25.020 1.00 88.81 182 THR A O 1
ATOM 1354 N N . SER A 1 183 ? 8.654 4.134 -25.427 1.00 91.00 183 SER A N 1
ATOM 1355 C CA . SER A 1 183 ? 8.676 3.723 -26.827 1.00 91.00 183 SER A CA 1
ATOM 1356 C C . SER A 1 183 ? 8.326 2.238 -27.000 1.00 91.00 183 SER A C 1
ATOM 1358 O O . SER A 1 183 ? 8.387 1.426 -26.070 1.00 91.00 183 SER A O 1
ATOM 1360 N N . LEU A 1 184 ? 7.915 1.857 -28.215 1.00 87.69 184 LEU A N 1
ATOM 1361 C CA . LEU A 1 184 ? 7.660 0.450 -28.548 1.00 87.69 184 LEU A CA 1
ATOM 1362 C C . LEU A 1 184 ? 8.928 -0.401 -28.405 1.00 87.69 184 LEU A C 1
ATOM 1364 O O . LEU A 1 184 ? 8.847 -1.510 -27.880 1.00 87.69 184 LEU A O 1
ATOM 1368 N N . GLU A 1 185 ? 10.074 0.144 -28.809 1.00 86.81 185 GLU A N 1
ATOM 1369 C CA . GLU A 1 185 ? 11.385 -0.499 -28.704 1.00 86.81 185 GLU A CA 1
ATOM 1370 C C . GLU A 1 185 ? 11.763 -0.736 -27.241 1.00 86.81 185 GLU A C 1
ATOM 1372 O O . GLU A 1 185 ? 12.031 -1.877 -26.862 1.00 86.81 185 GLU A O 1
ATOM 1377 N N . ALA A 1 186 ? 11.650 0.289 -26.387 1.00 86.44 186 ALA A N 1
ATOM 1378 C CA . ALA A 1 186 ? 11.884 0.153 -24.953 1.00 86.44 186 ALA A CA 1
ATOM 1379 C C . ALA A 1 186 ? 10.984 -0.923 -24.333 1.00 86.44 186 ALA A C 1
ATOM 1381 O O . ALA A 1 186 ? 11.455 -1.780 -23.587 1.00 86.44 186 ALA A O 1
ATOM 1382 N N . ARG A 1 187 ? 9.688 -0.948 -24.674 1.00 87.12 187 ARG A N 1
ATOM 1383 C CA . ARG A 1 187 ? 8.773 -2.000 -24.197 1.00 87.12 187 ARG A CA 1
ATOM 1384 C C . ARG A 1 187 ? 9.186 -3.399 -24.653 1.00 87.12 187 ARG A C 1
ATOM 1386 O O . ARG A 1 187 ? 9.073 -4.329 -23.858 1.00 87.12 187 ARG A O 1
ATOM 1393 N N . GLY A 1 188 ? 9.635 -3.551 -25.898 1.00 82.62 188 GLY A N 1
ATOM 1394 C CA . GLY A 1 188 ? 10.152 -4.816 -26.422 1.00 82.62 188 GLY A CA 1
ATOM 1395 C C . GLY A 1 188 ? 11.394 -5.277 -25.662 1.00 82.62 188 GLY A C 1
ATOM 1396 O O . GLY A 1 188 ? 11.480 -6.440 -25.274 1.00 82.62 188 GLY A O 1
ATOM 1397 N N . THR A 1 189 ? 12.310 -4.355 -25.367 1.00 83.88 189 THR A N 1
ATOM 1398 C CA . THR A 1 189 ? 13.519 -4.635 -24.586 1.00 83.88 189 THR A CA 1
ATOM 1399 C C . THR A 1 189 ? 13.198 -5.047 -23.150 1.00 83.88 189 THR A C 1
ATOM 1401 O O . THR A 1 189 ? 13.722 -6.051 -22.680 1.00 83.88 189 THR A O 1
ATOM 1404 N N . LEU A 1 190 ? 12.279 -4.353 -22.469 1.00 82.25 190 LEU A N 1
ATOM 1405 C CA . LEU A 1 190 ? 11.906 -4.640 -21.072 1.00 82.25 190 LEU A CA 1
ATOM 1406 C C . LEU A 1 190 ? 11.229 -6.009 -20.871 1.00 82.25 190 LEU A C 1
ATOM 1408 O O . LEU A 1 190 ? 11.153 -6.487 -19.739 1.00 82.25 190 LEU A O 1
ATOM 1412 N N . ARG A 1 191 ? 10.705 -6.620 -21.942 1.00 80.50 191 ARG A N 1
ATOM 1413 C CA . ARG A 1 191 ? 10.123 -7.976 -21.937 1.00 80.50 191 ARG A CA 1
ATOM 1414 C C . ARG A 1 191 ? 11.166 -9.080 -22.095 1.00 80.50 191 ARG A C 1
ATOM 1416 O O . ARG A 1 191 ? 10.841 -10.249 -21.914 1.00 80.50 191 ARG A O 1
ATOM 1423 N N . ARG A 1 192 ? 12.398 -8.738 -22.473 1.00 75.00 192 ARG A N 1
ATOM 1424 C CA . ARG A 1 192 ? 13.490 -9.709 -22.581 1.00 75.00 192 ARG A CA 1
ATOM 1425 C C . ARG A 1 192 ? 14.031 -10.012 -21.191 1.00 75.00 192 ARG A C 1
ATOM 1427 O O . ARG A 1 192 ? 13.952 -9.186 -20.288 1.00 75.00 192 ARG A O 1
ATOM 1434 N N . ASN A 1 193 ? 14.594 -11.203 -21.024 1.00 70.19 193 ASN A N 1
ATOM 1435 C CA . ASN A 1 193 ? 15.233 -11.587 -19.772 1.00 70.19 193 ASN A CA 1
ATOM 1436 C C . ASN A 1 193 ? 16.453 -10.698 -19.496 1.00 70.19 193 ASN A C 1
ATOM 1438 O O . ASN A 1 193 ? 17.435 -10.732 -20.237 1.00 70.19 193 ASN A O 1
ATOM 1442 N N . CYS A 1 194 ? 16.390 -9.944 -18.403 1.00 64.31 194 CYS A N 1
ATOM 1443 C CA . CYS A 1 194 ? 17.438 -9.058 -17.918 1.00 64.31 194 CYS A CA 1
ATOM 1444 C C . CYS A 1 194 ? 18.097 -9.673 -16.678 1.00 64.31 194 CYS A C 1
ATOM 1446 O O . CYS A 1 194 ? 17.410 -10.282 -15.854 1.00 64.31 194 CYS A O 1
ATOM 1448 N N . ALA A 1 195 ? 19.418 -9.537 -16.540 1.00 57.50 195 ALA A N 1
ATOM 1449 C CA . ALA A 1 195 ? 20.095 -9.904 -15.300 1.00 57.50 195 ALA A CA 1
ATOM 1450 C C . ALA A 1 195 ? 19.740 -8.876 -14.216 1.00 57.50 195 ALA A C 1
ATOM 1452 O O . ALA A 1 195 ? 19.847 -7.673 -14.440 1.00 57.50 195 ALA A O 1
ATOM 1453 N N . TYR A 1 196 ? 19.287 -9.351 -13.057 1.00 53.06 196 TYR A N 1
ATOM 1454 C CA . TYR A 1 196 ? 19.103 -8.504 -11.883 1.00 53.06 196 TYR A CA 1
ATOM 1455 C C . TYR A 1 196 ? 20.388 -8.560 -11.069 1.00 53.06 196 TYR A C 1
ATOM 1457 O O . TYR A 1 196 ? 20.564 -9.498 -10.294 1.00 53.06 196 TYR A O 1
ATOM 1465 N N . ALA A 1 197 ? 21.258 -7.567 -11.216 1.00 49.00 197 ALA A N 1
ATOM 1466 C CA . ALA A 1 197 ? 22.315 -7.350 -10.242 1.00 49.00 197 ALA A CA 1
ATOM 1467 C C . ALA A 1 197 ? 21.784 -6.349 -9.198 1.00 49.00 197 ALA A C 1
ATOM 1469 O O . ALA A 1 197 ? 21.305 -5.251 -9.485 1.00 49.00 197 ALA A O 1
ATOM 1470 N N . CYS A 1 198 ? 21.681 -6.836 -7.968 1.00 47.22 198 CYS A N 1
ATOM 1471 C CA . CYS A 1 198 ? 21.249 -6.071 -6.810 1.00 47.22 198 CYS A CA 1
ATOM 1472 C C . CYS A 1 198 ? 22.296 -6.365 -5.729 1.00 47.22 198 CYS A C 1
ATOM 1474 O O . CYS A 1 198 ? 22.036 -7.137 -4.808 1.00 47.22 198 CYS A O 1
ATOM 1476 N N . GLU A 1 199 ? 23.503 -5.809 -5.894 1.00 38.69 199 GLU A N 1
ATOM 1477 C CA . GLU A 1 199 ? 24.706 -6.124 -5.094 1.00 38.69 199 GLU A CA 1
ATOM 1478 C C . GLU A 1 199 ? 24.502 -6.026 -3.574 1.00 38.69 199 GLU A C 1
ATOM 1480 O O . GLU A 1 199 ? 25.168 -6.701 -2.802 1.00 38.69 199 GLU A O 1
ATOM 1485 N N . SER A 1 200 ? 23.538 -5.236 -3.106 1.00 41.62 200 SER A N 1
ATOM 1486 C CA . SER A 1 200 ? 23.274 -5.072 -1.670 1.00 41.62 200 SER A CA 1
ATOM 1487 C C . SER A 1 200 ? 22.292 -6.091 -1.068 1.00 41.62 200 SER A C 1
ATOM 1489 O O . SER A 1 200 ? 22.027 -6.039 0.138 1.00 41.62 200 SER A O 1
ATOM 1491 N N . TYR A 1 201 ? 21.741 -7.009 -1.873 1.00 42.09 201 TYR A N 1
ATOM 1492 C CA . TYR A 1 201 ? 20.657 -7.913 -1.463 1.00 42.09 201 TYR A CA 1
ATOM 1493 C C . TYR A 1 201 ? 21.005 -9.408 -1.474 1.00 42.09 201 TYR A C 1
ATOM 1495 O O . TYR A 1 201 ? 20.260 -10.177 -0.864 1.00 42.09 201 TYR A O 1
ATOM 1503 N N . SER A 1 202 ? 22.115 -9.837 -2.090 1.00 39.69 202 SER A N 1
ATOM 1504 C CA . SER A 1 202 ? 22.543 -11.249 -2.084 1.00 39.69 202 SER A CA 1
ATOM 1505 C C . SER A 1 202 ? 22.901 -11.750 -0.682 1.00 39.69 202 SER A C 1
ATOM 1507 O O . SER A 1 202 ? 22.522 -12.862 -0.317 1.00 39.69 202 SER A O 1
ATOM 1509 N N . ASP A 1 203 ? 23.545 -10.904 0.126 1.00 36.72 203 ASP A N 1
ATOM 1510 C CA . ASP A 1 203 ? 24.031 -11.279 1.461 1.00 36.72 203 ASP A CA 1
ATOM 1511 C C . ASP A 1 203 ? 22.927 -11.260 2.525 1.00 36.72 203 ASP A C 1
ATOM 1513 O O . ASP A 1 203 ? 22.992 -11.994 3.508 1.00 36.72 203 ASP A O 1
ATOM 1517 N N . LYS A 1 204 ? 21.893 -10.432 2.329 1.00 37.69 204 LYS A N 1
ATOM 1518 C CA . LYS A 1 204 ? 20.751 -10.331 3.248 1.00 37.69 204 LYS A CA 1
ATOM 1519 C C . LYS A 1 204 ? 19.695 -11.391 2.932 1.00 37.69 204 LYS A C 1
ATOM 1521 O O . LYS A 1 204 ? 19.324 -12.169 3.800 1.00 37.69 204 LYS A O 1
ATOM 1526 N N . TRP A 1 205 ? 19.293 -11.519 1.663 1.00 37.28 205 TRP A N 1
ATOM 1527 C CA . TRP A 1 205 ? 18.186 -12.399 1.260 1.00 37.28 205 TRP A CA 1
ATOM 1528 C C . TRP A 1 205 ? 18.617 -13.845 0.922 1.00 37.28 205 TRP A C 1
ATOM 1530 O O . TRP A 1 205 ? 17.901 -14.532 0.192 1.00 37.28 205 TRP A O 1
ATOM 1540 N N . GLY A 1 206 ? 19.762 -14.326 1.440 1.00 39.06 206 GLY A N 1
ATOM 1541 C CA . GLY A 1 206 ? 20.239 -15.716 1.286 1.00 39.06 206 GLY A CA 1
ATOM 1542 C C . GLY A 1 206 ? 20.242 -16.228 -0.163 1.00 39.06 206 GLY A C 1
ATOM 1543 O O . GLY A 1 206 ? 19.986 -17.407 -0.415 1.00 39.06 206 GLY A O 1
ATOM 1544 N N . GLY A 1 207 ? 20.425 -15.324 -1.126 1.00 38.62 207 GLY A N 1
ATOM 1545 C CA . GLY A 1 207 ? 20.041 -15.543 -2.512 1.00 38.62 207 GLY A CA 1
ATOM 1546 C C . GLY A 1 207 ? 21.075 -16.341 -3.289 1.00 38.62 207 GLY A C 1
ATOM 1547 O O . GLY A 1 207 ? 22.186 -15.875 -3.527 1.00 38.62 207 GLY A O 1
ATOM 1548 N N . ALA A 1 208 ? 20.668 -17.520 -3.755 1.00 36.56 208 ALA A N 1
ATOM 1549 C CA . ALA A 1 208 ? 21.295 -18.201 -4.878 1.00 36.56 208 ALA A CA 1
ATOM 1550 C C . ALA A 1 208 ? 21.467 -17.246 -6.080 1.00 36.56 208 ALA A C 1
ATOM 1552 O O . ALA A 1 208 ? 20.642 -16.356 -6.292 1.00 36.56 208 ALA A O 1
ATOM 1553 N N . ARG A 1 209 ? 22.542 -17.463 -6.850 1.00 44.84 209 ARG A N 1
ATOM 1554 C CA . ARG A 1 209 ? 22.949 -16.710 -8.050 1.00 44.84 209 ARG A CA 1
ATOM 1555 C C . ARG A 1 209 ? 21.765 -16.153 -8.860 1.00 44.84 209 ARG A C 1
ATOM 1557 O O . ARG A 1 209 ? 20.915 -16.913 -9.314 1.00 44.84 209 ARG A O 1
ATOM 1564 N N . GLU A 1 210 ? 21.779 -14.834 -9.039 1.00 51.62 210 GLU A N 1
ATOM 1565 C CA . GLU A 1 210 ? 21.218 -14.040 -10.144 1.00 51.62 210 GLU A CA 1
ATOM 1566 C C . GLU A 1 210 ? 20.317 -14.801 -11.134 1.00 51.62 210 GLU A C 1
ATOM 1568 O O . GLU A 1 210 ? 20.771 -15.409 -12.105 1.00 51.62 210 GLU A O 1
ATOM 1573 N N . GLY A 1 211 ? 19.002 -14.730 -10.925 1.00 54.41 211 GLY A N 1
ATOM 1574 C CA . GLY A 1 211 ? 18.037 -15.125 -11.949 1.00 54.41 211 GLY A CA 1
ATOM 1575 C C . GLY A 1 211 ? 17.885 -14.022 -12.999 1.00 54.41 211 GLY A C 1
ATOM 1576 O O . GLY A 1 211 ? 17.698 -12.856 -12.647 1.00 54.41 211 GLY A O 1
ATOM 1577 N N . LYS A 1 212 ? 17.911 -14.377 -14.290 1.00 63.56 212 LYS A N 1
ATOM 1578 C CA . LYS A 1 212 ? 17.462 -13.472 -15.358 1.00 63.56 212 LYS A CA 1
ATOM 1579 C C . LYS A 1 212 ? 15.936 -13.498 -15.428 1.00 63.56 212 LYS A C 1
ATOM 1581 O O . LYS A 1 212 ? 15.351 -14.575 -15.493 1.00 63.56 212 LYS A O 1
ATOM 1586 N N . ALA A 1 213 ? 15.293 -12.338 -15.436 1.00 69.06 213 ALA A N 1
ATOM 1587 C CA . ALA A 1 213 ? 13.847 -12.229 -15.632 1.00 69.06 213 ALA A CA 1
ATOM 1588 C C . ALA A 1 213 ? 13.506 -10.914 -16.352 1.00 69.06 213 ALA A C 1
ATOM 1590 O O . ALA A 1 213 ? 14.316 -9.984 -16.353 1.00 69.06 213 ALA A O 1
ATOM 1591 N N . PRO A 1 214 ? 12.335 -10.799 -16.988 1.00 76.50 214 PRO A N 1
ATOM 1592 C CA . PRO A 1 214 ? 11.955 -9.552 -17.626 1.00 76.50 214 PRO A CA 1
ATOM 1593 C C . PRO A 1 214 ? 11.527 -8.516 -16.583 1.00 76.50 214 PRO A C 1
ATOM 1595 O O . PRO A 1 214 ? 11.014 -8.864 -15.514 1.00 76.50 214 PRO A O 1
ATOM 1598 N N . LEU A 1 215 ? 11.741 -7.238 -16.898 1.00 79.81 215 LEU A N 1
ATOM 1599 C CA . LEU A 1 215 ? 11.262 -6.106 -16.095 1.00 79.81 215 LEU A CA 1
ATOM 1600 C C . LEU A 1 215 ? 9.761 -5.888 -16.319 1.00 79.81 215 LEU A C 1
ATOM 1602 O O . LEU A 1 215 ? 9.044 -5.520 -15.395 1.00 79.81 215 LEU A O 1
ATOM 1606 N N . CYS A 1 216 ? 9.283 -6.118 -17.541 1.00 85.12 216 CYS A N 1
ATOM 1607 C CA . CYS A 1 216 ? 7.889 -5.982 -17.952 1.00 85.12 216 CYS A CA 1
ATOM 1608 C C . CYS A 1 216 ? 7.282 -7.362 -18.218 1.00 85.12 216 CYS A C 1
ATOM 1610 O O . CYS A 1 216 ? 7.866 -8.168 -18.940 1.00 85.12 216 CYS A O 1
ATOM 1612 N N . GLY A 1 217 ? 6.093 -7.617 -17.679 1.00 85.06 217 GLY A N 1
ATOM 1613 C CA . GLY A 1 217 ? 5.390 -8.882 -17.864 1.00 85.06 217 GLY A CA 1
ATOM 1614 C C . GLY A 1 217 ? 3.877 -8.720 -17.881 1.00 85.06 217 GLY A C 1
ATOM 1615 O O . GLY A 1 217 ? 3.338 -7.617 -18.039 1.00 85.06 217 GLY A O 1
ATOM 1616 N N . GLN A 1 218 ? 3.190 -9.846 -17.715 1.00 82.50 218 GLN A N 1
ATOM 1617 C CA . GLN A 1 218 ? 1.746 -9.904 -17.540 1.00 82.50 218 GLN A CA 1
ATOM 1618 C C . GLN A 1 218 ? 1.394 -10.843 -16.389 1.00 82.50 218 GLN A C 1
ATOM 1620 O O . GLN A 1 218 ? 2.151 -11.761 -16.074 1.00 82.50 218 GLN A O 1
ATOM 1625 N N . ASP A 1 219 ? 0.270 -10.582 -15.732 1.00 78.50 219 ASP A N 1
ATOM 1626 C CA . ASP A 1 219 ? -0.320 -11.533 -14.793 1.00 78.50 219 ASP A CA 1
ATOM 1627 C C . ASP A 1 219 ? -1.239 -12.542 -15.503 1.00 78.50 219 ASP A C 1
ATOM 1629 O O . ASP A 1 219 ? -1.428 -12.487 -16.718 1.00 78.50 219 ASP A O 1
ATOM 1633 N N . ALA A 1 220 ? -1.837 -13.457 -14.734 1.00 77.56 220 ALA A N 1
ATOM 1634 C CA . ALA A 1 220 ? -2.747 -14.487 -15.246 1.00 77.56 220 ALA A CA 1
ATOM 1635 C C . ALA A 1 220 ? -3.996 -13.929 -15.961 1.00 77.56 220 ALA A C 1
ATOM 1637 O O . ALA A 1 220 ? -4.658 -14.659 -16.689 1.00 77.56 220 ALA A O 1
ATOM 1638 N N . ASN A 1 221 ? -4.307 -12.643 -15.776 1.00 75.56 221 ASN A N 1
ATOM 1639 C CA . ASN A 1 221 ? -5.417 -11.949 -16.424 1.00 75.56 221 ASN A CA 1
ATOM 1640 C C . ASN A 1 221 ? -4.929 -11.045 -17.573 1.00 75.56 221 ASN A C 1
ATOM 1642 O O . ASN A 1 221 ? -5.636 -10.121 -17.976 1.00 75.56 221 ASN A O 1
ATOM 1646 N N . TYR A 1 222 ? -3.710 -11.269 -18.080 1.00 76.81 222 TYR A N 1
ATOM 1647 C CA . TYR A 1 222 ? -3.067 -10.507 -19.158 1.00 76.81 222 TYR A CA 1
ATOM 1648 C C . TYR A 1 222 ? -2.811 -9.026 -18.836 1.00 76.81 222 TYR A C 1
ATOM 1650 O O . TYR A 1 222 ? -2.505 -8.219 -19.725 1.00 76.81 222 TYR A O 1
ATOM 1658 N N . ARG A 1 223 ? -2.891 -8.638 -17.559 1.00 79.44 223 ARG A N 1
ATOM 1659 C CA . ARG A 1 223 ? -2.699 -7.251 -17.123 1.00 79.44 223 ARG A CA 1
ATOM 1660 C C . ARG A 1 223 ? -1.208 -6.974 -16.997 1.00 79.44 223 ARG A C 1
ATOM 1662 O O . ARG A 1 223 ? -0.458 -7.800 -16.488 1.00 79.44 223 ARG A O 1
ATOM 1669 N N . LYS A 1 224 ? -0.776 -5.797 -17.456 1.00 82.81 224 LYS A N 1
ATOM 1670 C CA . LYS A 1 224 ? 0.643 -5.409 -17.470 1.00 82.81 224 LYS A CA 1
ATOM 1671 C C . LYS A 1 224 ? 1.198 -5.304 -16.050 1.00 82.81 224 LYS A C 1
ATOM 1673 O O . LYS A 1 224 ? 0.628 -4.596 -15.218 1.00 82.81 224 LYS A O 1
ATOM 1678 N N . THR A 1 225 ? 2.337 -5.943 -15.824 1.00 86.00 225 THR A N 1
ATOM 1679 C CA . THR A 1 225 ? 3.105 -5.892 -14.577 1.00 86.00 225 THR A CA 1
ATOM 1680 C C . THR A 1 225 ? 4.491 -5.314 -14.835 1.00 86.00 225 THR A C 1
ATOM 1682 O O . THR A 1 225 ? 5.018 -5.392 -15.949 1.00 86.00 225 THR A O 1
ATOM 1685 N N . LEU A 1 226 ? 5.075 -4.703 -13.808 1.00 85.56 226 LEU A N 1
ATOM 1686 C CA . LEU A 1 226 ? 6.410 -4.127 -13.865 1.00 85.56 226 LEU A CA 1
ATOM 1687 C C . LEU A 1 226 ? 7.188 -4.504 -12.598 1.00 85.56 226 LEU A C 1
ATOM 1689 O O . LEU A 1 226 ? 6.628 -4.533 -11.505 1.00 85.56 226 LEU A O 1
ATOM 1693 N N . LYS A 1 227 ? 8.475 -4.806 -12.768 1.00 81.50 227 LYS A N 1
ATOM 1694 C CA . LYS A 1 227 ? 9.462 -5.081 -11.718 1.00 81.50 227 LYS A CA 1
ATOM 1695 C C . LYS A 1 227 ? 10.603 -4.080 -11.844 1.00 81.50 227 LYS A C 1
ATOM 1697 O O . LYS A 1 227 ? 11.719 -4.425 -12.203 1.00 81.50 227 LYS A O 1
ATOM 1702 N N . TYR A 1 228 ? 10.311 -2.808 -11.622 1.00 80.25 228 TYR A N 1
ATOM 1703 C CA . TYR A 1 228 ? 11.242 -1.711 -11.863 1.00 80.25 228 TYR A CA 1
ATOM 1704 C C . TYR A 1 228 ? 11.530 -0.955 -10.572 1.00 80.25 228 TYR A C 1
ATOM 1706 O O . TYR A 1 228 ? 10.610 -0.592 -9.855 1.00 80.25 228 TYR A O 1
ATOM 1714 N N . SER A 1 229 ? 12.791 -0.628 -10.307 1.00 76.06 229 SER A N 1
ATOM 1715 C CA . SER A 1 229 ? 13.152 0.405 -9.335 1.00 76.06 229 SER A CA 1
ATOM 1716 C C . SER A 1 229 ? 14.235 1.278 -9.939 1.00 76.06 229 SER A C 1
ATOM 1718 O O . SER A 1 229 ? 15.202 0.758 -10.491 1.00 76.06 229 SER A O 1
ATOM 1720 N N . ALA A 1 230 ? 14.120 2.597 -9.793 1.00 70.19 230 ALA A N 1
ATOM 1721 C CA . ALA A 1 230 ? 15.179 3.506 -10.229 1.00 70.19 230 ALA A CA 1
ATOM 1722 C C . ALA A 1 230 ? 16.515 3.245 -9.497 1.00 70.19 230 ALA A C 1
ATOM 1724 O O . ALA A 1 230 ? 17.575 3.550 -10.030 1.00 70.19 230 ALA A O 1
ATOM 1725 N N . GLN A 1 231 ? 16.486 2.610 -8.316 1.00 63.38 231 GLN A N 1
ATOM 1726 C CA . GLN A 1 231 ? 17.693 2.186 -7.590 1.00 63.38 231 GLN A CA 1
ATOM 1727 C C . GLN A 1 231 ? 18.451 1.038 -8.279 1.00 63.38 231 GLN A C 1
ATOM 1729 O O . GLN A 1 231 ? 19.618 0.804 -7.967 1.00 63.38 231 GLN A O 1
ATOM 1734 N N . LEU A 1 232 ? 17.828 0.333 -9.233 1.00 57.84 232 LEU A N 1
ATOM 1735 C CA . LEU A 1 232 ? 18.523 -0.667 -10.048 1.00 57.84 232 LEU A CA 1
ATOM 1736 C C . LEU A 1 232 ? 19.608 -0.025 -10.928 1.00 57.84 232 LEU A C 1
ATOM 1738 O O . LEU A 1 232 ? 20.608 -0.667 -11.206 1.00 57.84 232 LEU A O 1
ATOM 1742 N N . LYS A 1 233 ? 19.498 1.264 -11.286 1.00 54.22 233 LYS A N 1
ATOM 1743 C CA . LYS A 1 233 ? 20.492 1.978 -12.117 1.00 54.22 233 LYS A CA 1
ATOM 1744 C C . LYS A 1 233 ? 21.858 2.222 -11.463 1.00 54.22 233 LYS A C 1
ATOM 1746 O O . LYS A 1 233 ? 22.710 2.861 -12.067 1.00 54.22 233 LYS A O 1
ATOM 1751 N N . VAL A 1 234 ? 22.047 1.760 -10.231 1.00 42.12 234 VAL A N 1
ATOM 1752 C CA . VAL A 1 234 ? 23.317 1.861 -9.497 1.00 42.12 234 VAL A CA 1
ATOM 1753 C C . VAL A 1 234 ? 23.952 0.484 -9.281 1.00 42.12 234 VAL A C 1
ATOM 1755 O O . VAL A 1 234 ? 25.130 0.417 -8.972 1.00 42.12 234 VAL A O 1
ATOM 1758 N N . ASN A 1 235 ? 23.196 -0.609 -9.445 1.00 45.22 235 ASN A N 1
ATOM 1759 C CA . ASN A 1 235 ? 23.595 -1.934 -8.958 1.00 45.22 235 ASN A CA 1
ATOM 1760 C C . ASN A 1 235 ? 23.718 -3.003 -10.050 1.00 45.22 235 ASN A C 1
ATOM 1762 O O . ASN A 1 235 ? 23.913 -4.161 -9.697 1.00 45.22 235 ASN A O 1
ATOM 1766 N N . VAL A 1 236 ? 23.542 -2.665 -11.334 1.00 49.12 236 VAL A N 1
ATOM 1767 C CA . VAL A 1 236 ? 23.468 -3.679 -12.394 1.00 49.12 236 VAL A CA 1
ATOM 1768 C C . VAL A 1 236 ? 24.708 -3.656 -13.285 1.00 49.12 236 VAL A C 1
ATOM 1770 O O . VAL A 1 236 ? 24.797 -2.821 -14.182 1.00 49.12 236 VAL A O 1
ATOM 1773 N N . ASP A 1 237 ? 25.608 -4.617 -13.069 1.00 44.47 237 ASP A N 1
ATOM 1774 C CA . ASP A 1 237 ? 26.568 -5.069 -14.081 1.00 44.47 237 ASP A CA 1
ATOM 1775 C C . ASP A 1 237 ? 25.792 -5.895 -15.115 1.00 44.47 237 ASP A C 1
ATOM 1777 O O . ASP A 1 237 ? 25.370 -7.031 -14.870 1.00 44.47 237 ASP A O 1
ATOM 1781 N N . TRP A 1 238 ? 25.497 -5.283 -16.260 1.00 51.28 238 TRP A N 1
ATOM 1782 C CA . TRP A 1 238 ? 24.875 -5.981 -17.378 1.00 51.28 238 TRP A CA 1
ATOM 1783 C C . TRP A 1 238 ? 25.939 -6.831 -18.099 1.00 51.28 238 TRP A C 1
ATOM 1785 O O . TRP A 1 238 ? 27.134 -6.716 -17.860 1.00 51.28 238 TRP A O 1
ATOM 1795 N N . CYS A 1 239 ? 25.498 -7.793 -18.907 1.00 40.06 239 CYS A N 1
ATOM 1796 C CA . CYS A 1 239 ? 26.384 -8.633 -19.709 1.00 40.06 239 CYS A CA 1
ATOM 1797 C C . CYS A 1 239 ? 26.589 -7.964 -21.081 1.00 40.06 239 CYS A C 1
ATOM 1799 O O . CYS A 1 239 ? 25.590 -7.661 -21.743 1.00 40.06 239 CYS A O 1
ATOM 1801 N N . GLU A 1 240 ? 27.859 -7.826 -21.487 1.00 46.50 240 GLU A N 1
ATOM 1802 C CA . GLU A 1 240 ? 28.493 -6.945 -22.503 1.00 46.50 240 GLU A CA 1
ATOM 1803 C C . GLU A 1 240 ? 27.812 -6.709 -23.878 1.00 46.50 240 GLU A C 1
ATOM 1805 O O . GLU A 1 240 ? 28.353 -5.984 -24.707 1.00 46.50 240 GLU A O 1
ATOM 1810 N N . GLN A 1 241 ? 26.651 -7.294 -24.195 1.00 44.56 241 GLN A N 1
ATOM 1811 C CA . GLN A 1 241 ? 26.020 -7.173 -25.526 1.00 44.56 241 GLN A CA 1
ATOM 1812 C C . GLN A 1 241 ? 24.524 -6.805 -25.525 1.00 44.56 241 GLN A C 1
ATOM 1814 O O . GLN A 1 241 ? 23.961 -6.567 -26.592 1.00 44.56 241 GLN A O 1
ATOM 1819 N N . ALA A 1 242 ? 23.863 -6.713 -24.364 1.00 49.91 242 ALA A N 1
ATOM 1820 C CA . ALA A 1 242 ? 22.446 -6.310 -24.251 1.00 49.91 242 ALA A CA 1
ATOM 1821 C C . ALA A 1 242 ? 22.238 -5.001 -23.454 1.00 49.91 242 ALA A C 1
ATOM 1823 O O . ALA A 1 242 ? 21.121 -4.704 -23.027 1.00 49.91 242 ALA A O 1
ATOM 1824 N N . GLU A 1 243 ? 23.314 -4.242 -23.240 1.00 60.69 243 GLU A N 1
ATOM 1825 C CA . GLU A 1 243 ? 23.420 -3.219 -22.192 1.00 60.69 243 GLU A CA 1
ATOM 1826 C C . GLU A 1 243 ? 22.778 -1.884 -22.580 1.00 60.69 243 GLU A C 1
ATOM 1828 O O . GLU A 1 243 ? 21.921 -1.385 -21.853 1.00 60.69 243 GLU A O 1
ATOM 1833 N N . GLU A 1 244 ? 23.113 -1.331 -23.748 1.00 68.81 244 GLU A N 1
ATOM 1834 C CA . GLU A 1 244 ? 22.673 0.020 -24.133 1.00 68.81 244 GLU A CA 1
ATOM 1835 C C . GLU A 1 244 ? 21.152 0.111 -24.290 1.00 68.81 244 GLU A C 1
ATOM 1837 O O . GLU A 1 244 ? 20.510 0.946 -23.658 1.00 68.81 244 GLU A O 1
ATOM 1842 N N . ALA 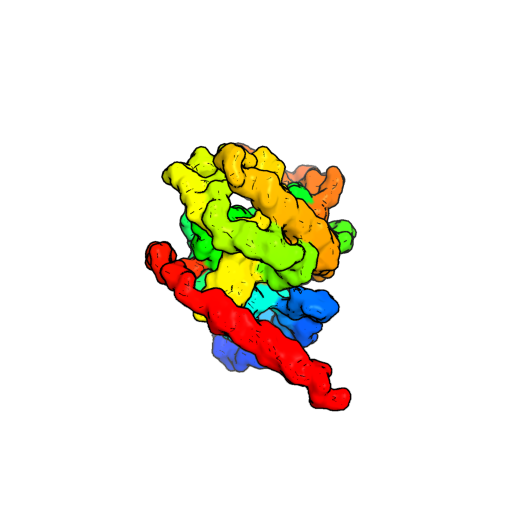A 1 245 ? 20.536 -0.818 -25.027 1.00 74.81 245 ALA A N 1
ATOM 1843 C CA . ALA A 1 245 ? 19.089 -0.803 -25.242 1.00 74.81 245 ALA A CA 1
ATOM 1844 C C . ALA A 1 245 ? 18.288 -0.979 -23.936 1.00 74.81 245 ALA A C 1
ATOM 1846 O O . ALA A 1 245 ? 17.180 -0.451 -23.808 1.00 74.81 245 ALA A O 1
ATOM 1847 N N . ALA A 1 246 ? 18.813 -1.735 -22.964 1.00 75.12 246 ALA A N 1
ATOM 1848 C CA . ALA A 1 246 ? 18.167 -1.926 -21.666 1.00 75.12 246 ALA A CA 1
ATOM 1849 C C . ALA A 1 246 ? 18.328 -0.690 -20.767 1.00 75.12 246 ALA A C 1
ATOM 1851 O O . ALA A 1 246 ? 17.368 -0.290 -20.098 1.00 75.12 246 ALA A O 1
ATOM 1852 N N . ILE A 1 247 ? 19.503 -0.054 -20.793 1.00 76.12 247 ILE A N 1
ATOM 1853 C CA . ILE A 1 247 ? 19.777 1.222 -20.119 1.00 76.12 247 ILE A CA 1
ATOM 1854 C C . ILE A 1 247 ? 18.881 2.327 -20.686 1.00 76.12 247 ILE A C 1
ATOM 1856 O O . ILE A 1 247 ? 18.256 3.066 -19.917 1.00 76.12 247 ILE A O 1
ATOM 1860 N N . ASP A 1 248 ? 18.754 2.401 -22.008 1.00 82.06 248 ASP A N 1
ATOM 1861 C CA . ASP A 1 248 ? 17.885 3.349 -22.699 1.00 82.06 248 ASP A CA 1
ATOM 1862 C C . ASP A 1 248 ? 16.422 3.107 -22.337 1.00 82.06 248 ASP A C 1
ATOM 1864 O O . ASP A 1 248 ? 15.727 4.036 -21.920 1.00 82.06 248 ASP A O 1
ATOM 1868 N N . ALA A 1 249 ? 15.969 1.851 -22.354 1.00 84.50 249 ALA A N 1
ATOM 1869 C CA . ALA A 1 249 ? 14.610 1.502 -21.956 1.00 84.50 249 ALA A CA 1
ATOM 1870 C C . ALA A 1 249 ? 14.310 1.850 -20.483 1.00 84.50 249 ALA A C 1
ATOM 1872 O O . ALA A 1 249 ? 13.234 2.366 -20.167 1.00 84.50 249 ALA A O 1
ATOM 1873 N N . CYS A 1 250 ? 15.259 1.627 -19.567 1.00 82.44 250 CYS A N 1
ATOM 1874 C CA . CYS A 1 250 ? 15.136 2.043 -18.165 1.00 82.44 250 CYS A CA 1
ATOM 1875 C C . CYS A 1 250 ? 15.190 3.572 -18.002 1.00 82.44 250 CYS A C 1
ATOM 1877 O O . CYS A 1 250 ? 14.582 4.135 -17.089 1.00 82.44 250 CYS A O 1
ATOM 1879 N N . SER A 1 251 ? 15.913 4.273 -18.872 1.00 84.50 251 SER A N 1
ATOM 1880 C CA . SER A 1 251 ? 15.960 5.738 -18.920 1.00 84.50 251 SER A CA 1
ATOM 1881 C C . SER A 1 251 ? 14.664 6.340 -19.437 1.00 84.50 251 SER A C 1
ATOM 1883 O O . SER A 1 251 ? 14.182 7.324 -18.875 1.00 84.50 251 SER A O 1
ATOM 1885 N N . GLU A 1 252 ? 14.035 5.709 -20.421 1.00 88.94 252 GLU A N 1
ATOM 1886 C CA . GLU A 1 252 ? 12.675 6.041 -20.823 1.00 88.94 252 GLU A CA 1
ATOM 1887 C C . GLU A 1 252 ? 11.667 5.799 -19.692 1.00 88.94 252 GLU A C 1
ATOM 1889 O O . GLU A 1 252 ? 10.831 6.667 -19.439 1.00 88.94 252 GLU A O 1
ATOM 1894 N N . LEU A 1 253 ? 11.764 4.679 -18.959 1.00 88.12 253 LEU A N 1
ATOM 1895 C CA . LEU A 1 253 ? 10.896 4.414 -17.802 1.00 88.12 253 LEU A CA 1
ATOM 1896 C C . LEU A 1 253 ? 11.022 5.485 -16.717 1.00 88.12 253 LEU A C 1
ATOM 1898 O O . LEU A 1 253 ? 10.009 5.883 -16.151 1.00 88.12 253 LEU A O 1
ATOM 1902 N N . GLU A 1 254 ? 12.227 5.974 -16.430 1.00 86.31 254 GLU A N 1
ATOM 1903 C CA . GLU A 1 254 ? 12.446 7.033 -15.438 1.00 86.31 254 GLU A CA 1
ATOM 1904 C C . GLU A 1 254 ? 11.825 8.371 -15.872 1.00 86.31 254 GLU A C 1
ATOM 1906 O O . GLU A 1 254 ? 11.123 9.028 -15.096 1.00 86.31 254 GLU A O 1
ATOM 1911 N N . LYS A 1 255 ? 11.997 8.743 -17.145 1.00 87.75 255 LYS A N 1
ATOM 1912 C CA . LYS A 1 255 ? 11.350 9.932 -17.722 1.00 87.75 255 LYS A CA 1
ATOM 1913 C C . LYS A 1 255 ? 9.823 9.805 -17.690 1.00 87.75 255 LYS A C 1
ATOM 1915 O O . LYS A 1 255 ? 9.118 10.748 -17.312 1.00 87.75 255 LYS A O 1
ATOM 1920 N N . ALA A 1 256 ? 9.303 8.626 -18.034 1.00 87.00 256 ALA A N 1
ATOM 1921 C CA . ALA A 1 256 ? 7.878 8.326 -17.970 1.00 87.00 256 ALA A CA 1
ATOM 1922 C C . ALA A 1 256 ? 7.361 8.339 -16.523 1.00 87.00 256 ALA A C 1
ATOM 1924 O O . ALA A 1 256 ? 6.279 8.864 -16.265 1.00 87.00 256 ALA A O 1
ATOM 1925 N N . ALA A 1 257 ? 8.145 7.833 -15.568 1.00 83.12 257 ALA A N 1
ATOM 1926 C CA . ALA A 1 257 ? 7.844 7.816 -14.141 1.00 83.12 257 ALA A CA 1
ATOM 1927 C C . ALA A 1 257 ? 7.667 9.227 -13.574 1.00 83.12 257 ALA A C 1
ATOM 1929 O O . ALA A 1 257 ? 6.657 9.485 -12.918 1.00 83.12 257 ALA A O 1
ATOM 1930 N N . ALA A 1 258 ? 8.579 10.155 -13.881 1.00 80.88 258 ALA A N 1
ATOM 1931 C CA . ALA A 1 258 ? 8.459 11.555 -13.464 1.00 80.88 258 ALA A CA 1
ATOM 1932 C C . ALA A 1 258 ? 7.148 12.196 -13.957 1.00 80.88 258 ALA A C 1
ATOM 1934 O O . ALA A 1 258 ? 6.495 12.941 -13.228 1.00 80.88 258 ALA A O 1
ATOM 1935 N N . SER A 1 259 ? 6.719 11.844 -15.173 1.00 82.62 259 SER A N 1
ATOM 1936 C CA . SER A 1 259 ? 5.465 12.328 -15.763 1.00 82.62 259 SER A CA 1
ATOM 1937 C C . SER A 1 259 ? 4.224 11.592 -15.247 1.00 82.62 259 SER A C 1
ATOM 1939 O O . SER A 1 259 ? 3.121 12.148 -15.251 1.00 82.62 259 SER A O 1
ATOM 1941 N N . ALA A 1 260 ? 4.362 10.331 -14.833 1.00 82.38 260 ALA A N 1
ATOM 1942 C CA . ALA A 1 260 ? 3.269 9.471 -14.390 1.00 82.38 260 ALA A CA 1
ATOM 1943 C C . ALA A 1 260 ? 2.958 9.616 -12.895 1.00 82.38 260 ALA A C 1
ATOM 1945 O O . ALA A 1 260 ? 1.790 9.470 -12.530 1.00 82.38 260 ALA A O 1
ATOM 1946 N N . ALA A 1 261 ? 3.956 9.941 -12.069 1.00 86.50 261 ALA A N 1
ATOM 1947 C CA . ALA A 1 261 ? 3.836 10.051 -10.621 1.00 86.50 261 ALA A CA 1
ATOM 1948 C C . ALA A 1 261 ? 2.695 10.992 -10.207 1.00 86.50 261 ALA A C 1
ATOM 1950 O O . ALA A 1 261 ? 2.613 12.148 -10.629 1.00 86.50 261 ALA A O 1
ATOM 1951 N N . PHE A 1 262 ? 1.799 10.475 -9.373 1.00 86.81 262 PHE A N 1
ATOM 1952 C CA . PHE A 1 262 ? 0.687 11.207 -8.791 1.00 86.81 262 PHE A CA 1
ATOM 1953 C C . PHE A 1 262 ? 0.945 11.405 -7.294 1.00 86.81 262 PHE A C 1
ATOM 1955 O O . PHE A 1 262 ? 1.124 10.409 -6.589 1.00 86.81 262 PHE A O 1
ATOM 1962 N N . PRO A 1 263 ? 0.964 12.650 -6.789 1.00 88.06 263 PRO A N 1
ATOM 1963 C CA . PRO A 1 263 ? 1.123 12.897 -5.364 1.00 88.06 263 PRO A CA 1
ATOM 1964 C C . PRO A 1 263 ? -0.112 12.422 -4.595 1.00 88.06 263 PRO A C 1
ATOM 1966 O O . PRO A 1 263 ? -1.242 12.735 -4.965 1.00 88.06 263 PRO A O 1
ATOM 1969 N N . PHE A 1 264 ? 0.109 11.678 -3.517 1.00 88.25 264 PHE A N 1
ATOM 1970 C CA . PHE A 1 264 ? -0.939 11.068 -2.712 1.00 88.25 264 PHE A CA 1
ATOM 1971 C C . PHE A 1 264 ? -0.795 11.464 -1.241 1.00 88.25 264 PHE A C 1
ATOM 1973 O O . PHE A 1 264 ? 0.021 10.915 -0.504 1.00 88.25 264 PHE A O 1
ATOM 1980 N N . ASP A 1 265 ? -1.618 12.416 -0.800 1.00 87.75 265 ASP A N 1
ATOM 1981 C CA . ASP A 1 265 ? -1.611 12.890 0.584 1.00 87.75 265 ASP A CA 1
ATOM 1982 C C . ASP A 1 265 ? -2.434 11.962 1.487 1.00 87.75 265 ASP A C 1
ATOM 1984 O O . ASP A 1 265 ? -3.669 11.975 1.456 1.00 87.75 265 ASP A O 1
ATOM 1988 N N . LEU A 1 266 ? -1.748 11.178 2.322 1.00 87.94 266 LEU A N 1
ATOM 1989 C CA . LEU A 1 266 ? -2.389 10.369 3.359 1.00 87.94 266 LEU A CA 1
ATOM 1990 C C . LEU A 1 266 ? -2.775 11.224 4.563 1.00 87.94 266 LEU A C 1
ATOM 1992 O O . LEU A 1 266 ? -1.967 11.997 5.080 1.00 87.94 266 LEU A O 1
ATOM 1996 N N . ARG A 1 267 ? -3.996 11.038 5.064 1.00 87.81 267 ARG A N 1
ATOM 1997 C CA . ARG A 1 267 ? -4.449 11.614 6.334 1.00 87.81 267 ARG A CA 1
ATOM 1998 C C . ARG A 1 267 ? -4.089 10.687 7.488 1.00 87.81 267 ARG A C 1
ATOM 2000 O O . ARG A 1 267 ? -3.850 9.500 7.298 1.00 87.81 267 ARG A O 1
ATOM 2007 N N . GLN A 1 268 ? -4.096 11.228 8.701 1.00 85.69 268 GLN A N 1
ATOM 2008 C CA . GLN A 1 268 ? -3.993 10.400 9.898 1.00 85.69 268 GLN A CA 1
ATOM 2009 C C . GLN A 1 268 ? -5.104 9.337 9.916 1.00 85.69 268 GLN A C 1
ATOM 2011 O O . GLN A 1 268 ? -6.281 9.664 9.758 1.00 85.69 268 GLN A O 1
ATOM 2016 N N . GLY A 1 269 ? -4.720 8.082 10.138 1.00 85.44 269 GLY A N 1
ATOM 2017 C CA . GLY A 1 269 ? -5.615 6.928 10.111 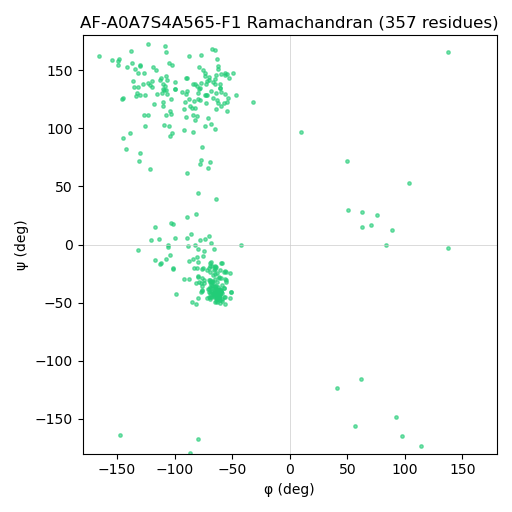1.00 85.44 269 GLY A CA 1
ATOM 2018 C C . GLY A 1 269 ? -5.871 6.363 8.712 1.00 85.44 269 GLY A C 1
ATOM 2019 O O . GLY A 1 269 ? -6.617 5.394 8.598 1.00 85.44 269 GLY A O 1
ATOM 2020 N N . ASP A 1 270 ? -5.295 6.939 7.652 1.00 91.31 270 ASP A N 1
ATOM 2021 C CA . ASP A 1 270 ? -5.409 6.363 6.312 1.00 91.31 270 ASP A CA 1
ATOM 2022 C C . ASP A 1 270 ? -4.464 5.166 6.160 1.00 91.31 270 ASP A C 1
ATOM 2024 O O . ASP A 1 270 ? -3.310 5.203 6.592 1.00 91.31 270 ASP A O 1
ATOM 2028 N N . VAL A 1 271 ? -4.947 4.113 5.506 1.00 91.69 271 VAL A N 1
ATOM 2029 C CA . VAL A 1 271 ? -4.167 2.924 5.154 1.00 91.69 271 VAL A CA 1
ATOM 2030 C C . VAL A 1 271 ? -4.311 2.676 3.662 1.00 91.69 271 VAL A C 1
ATOM 2032 O O . VAL A 1 271 ? -5.387 2.337 3.180 1.00 91.69 271 VAL A O 1
ATOM 2035 N N . LEU A 1 272 ? -3.227 2.876 2.924 1.00 93.38 272 LEU A N 1
ATOM 2036 C CA . LEU A 1 272 ? -3.145 2.636 1.491 1.00 93.38 272 LEU A CA 1
ATOM 2037 C C . LEU A 1 272 ? -2.717 1.192 1.235 1.00 93.38 272 LEU A C 1
ATOM 2039 O O . LEU A 1 272 ? -1.736 0.739 1.818 1.00 93.38 272 LEU A O 1
ATOM 2043 N N . VAL A 1 273 ? -3.414 0.490 0.350 1.00 92.12 273 VAL A N 1
ATOM 2044 C CA . VAL A 1 273 ? -3.096 -0.882 -0.056 1.00 92.12 273 VAL A CA 1
ATOM 2045 C C . VAL A 1 273 ? -3.141 -0.972 -1.573 1.00 92.12 273 VAL A C 1
ATOM 2047 O O . VAL A 1 273 ? -4.113 -0.536 -2.188 1.00 92.12 273 VAL A O 1
ATOM 2050 N N . PHE A 1 274 ? -2.109 -1.540 -2.189 1.00 91.50 274 PHE A N 1
ATOM 2051 C CA . PHE A 1 274 ? -2.055 -1.702 -3.643 1.00 91.50 274 PHE A CA 1
ATOM 2052 C C . PHE A 1 274 ? -1.274 -2.936 -4.074 1.00 91.50 274 PHE A C 1
ATOM 2054 O O . PHE A 1 274 ? -0.423 -3.440 -3.341 1.00 91.50 274 PHE A O 1
ATOM 2061 N N . ASP A 1 275 ? -1.563 -3.395 -5.290 1.00 88.81 275 ASP A N 1
ATOM 2062 C CA . ASP A 1 275 ? -0.838 -4.473 -5.960 1.00 88.81 275 ASP A CA 1
ATOM 2063 C C . ASP A 1 275 ? 0.629 -4.086 -6.212 1.00 88.81 275 ASP A C 1
ATOM 2065 O O . ASP A 1 275 ? 0.918 -3.067 -6.845 1.00 88.81 275 ASP A O 1
ATOM 2069 N N . ALA A 1 276 ? 1.553 -4.910 -5.717 1.00 86.19 276 ALA A N 1
ATOM 2070 C CA . ALA A 1 276 ? 2.982 -4.609 -5.699 1.00 86.19 276 ALA A CA 1
ATOM 2071 C C . ALA A 1 276 ? 3.645 -4.619 -7.087 1.00 86.19 276 ALA A C 1
ATOM 2073 O O . ALA A 1 276 ? 4.717 -4.037 -7.240 1.00 86.19 276 ALA A O 1
ATOM 2074 N N . LEU A 1 277 ? 3.034 -5.262 -8.089 1.00 85.69 277 LEU A N 1
ATOM 2075 C CA . LEU A 1 277 ? 3.564 -5.363 -9.454 1.00 85.69 277 LEU A CA 1
ATOM 2076 C C . LEU A 1 277 ? 2.897 -4.380 -10.420 1.00 85.69 277 LEU A C 1
ATOM 2078 O O . LEU A 1 277 ? 3.448 -4.066 -11.477 1.00 85.69 277 LEU A O 1
ATOM 2082 N N . ARG A 1 278 ? 1.698 -3.901 -10.086 1.00 87.56 278 ARG A N 1
ATOM 2083 C CA . ARG A 1 278 ? 0.929 -2.974 -10.927 1.00 87.56 278 ARG A CA 1
ATOM 2084 C C . ARG A 1 278 ? 1.005 -1.534 -10.463 1.00 87.56 278 ARG A C 1
ATOM 2086 O O . ARG A 1 278 ? 0.756 -0.640 -11.274 1.00 87.56 278 ARG A O 1
ATOM 2093 N N . TRP A 1 279 ? 1.369 -1.306 -9.209 1.00 90.31 279 TRP A N 1
ATOM 2094 C CA . TRP A 1 279 ? 1.575 0.019 -8.649 1.00 90.31 279 TRP A CA 1
ATOM 2095 C C . TRP A 1 279 ? 3.005 0.182 -8.149 1.00 90.31 279 TRP A C 1
ATOM 2097 O O . TRP A 1 279 ? 3.602 -0.715 -7.563 1.00 90.31 279 TRP A O 1
ATOM 2107 N N . LEU A 1 280 ? 3.535 1.370 -8.398 1.00 90.00 280 LEU A N 1
ATOM 2108 C CA . LEU A 1 280 ? 4.833 1.836 -7.950 1.00 90.00 280 LEU A CA 1
ATOM 2109 C C . LEU A 1 280 ? 4.603 3.011 -7.014 1.00 90.00 280 LEU A C 1
ATOM 2111 O O . LEU A 1 280 ? 3.639 3.763 -7.188 1.00 90.00 280 LEU A O 1
ATOM 2115 N N . PHE A 1 281 ? 5.503 3.206 -6.060 1.00 90.62 281 PHE A N 1
ATOM 2116 C CA . PHE A 1 281 ? 5.451 4.366 -5.183 1.00 90.62 281 PHE A CA 1
ATOM 2117 C C . PHE A 1 281 ? 6.838 4.969 -4.981 1.00 90.62 281 PHE A C 1
ATOM 2119 O O . PHE A 1 281 ? 7.859 4.320 -5.193 1.00 90.62 281 PHE A O 1
ATOM 2126 N N . SER A 1 282 ? 6.858 6.248 -4.628 1.00 89.56 282 SER A N 1
ATOM 2127 C CA . SER A 1 282 ? 8.047 6.978 -4.209 1.00 89.56 282 SER A CA 1
ATOM 2128 C C . SER A 1 282 ? 7.731 7.702 -2.915 1.00 89.56 282 SER A C 1
ATOM 2130 O O . SER A 1 282 ? 6.575 8.037 -2.644 1.00 89.56 282 SER A O 1
ATOM 2132 N N . TYR A 1 283 ? 8.763 7.964 -2.131 1.00 87.50 283 TYR A N 1
ATOM 2133 C CA . TYR A 1 283 ? 8.644 8.730 -0.907 1.00 87.50 283 TYR A CA 1
ATOM 2134 C C . TYR A 1 283 ? 9.749 9.772 -0.855 1.00 87.50 283 TYR A C 1
ATOM 2136 O O . TYR A 1 283 ? 10.914 9.432 -1.005 1.00 87.50 283 TYR A O 1
ATOM 2144 N N . ASP A 1 284 ? 9.386 11.025 -0.633 1.00 85.50 284 ASP A N 1
ATOM 2145 C CA . ASP A 1 284 ? 10.316 12.121 -0.401 1.00 85.50 284 ASP A CA 1
ATOM 2146 C C . ASP A 1 284 ? 10.331 12.398 1.107 1.00 85.50 284 ASP A C 1
ATOM 2148 O O . ASP A 1 284 ? 9.454 13.089 1.638 1.00 85.50 284 ASP A O 1
ATOM 2152 N N . ALA A 1 285 ? 11.306 11.816 1.812 1.00 73.00 285 ALA A N 1
ATOM 2153 C CA . ALA A 1 285 ? 11.529 12.105 3.223 1.00 73.00 285 ALA A CA 1
ATOM 2154 C C . ALA A 1 285 ? 11.959 13.570 3.376 1.00 73.00 285 ALA A C 1
ATOM 2156 O O . ALA A 1 285 ? 12.753 14.079 2.579 1.00 73.00 285 ALA A O 1
ATOM 2157 N N . ALA A 1 286 ? 11.438 14.271 4.385 1.00 66.69 286 ALA A N 1
ATOM 2158 C CA . ALA A 1 286 ? 11.851 15.650 4.613 1.00 66.69 286 ALA A CA 1
ATOM 2159 C C . ALA A 1 286 ? 13.325 15.698 5.051 1.00 66.69 286 ALA A C 1
ATOM 2161 O O . ALA A 1 286 ? 13.758 14.877 5.858 1.00 66.69 286 ALA A O 1
ATOM 2162 N N . ALA A 1 287 ? 14.069 16.688 4.544 1.00 57.31 287 ALA A N 1
ATOM 2163 C CA . ALA A 1 287 ? 15.498 16.876 4.818 1.00 57.31 287 ALA A CA 1
ATOM 2164 C C . ALA A 1 287 ? 15.829 17.018 6.320 1.00 57.31 287 ALA A C 1
ATOM 2166 O O . ALA A 1 287 ? 16.938 16.691 6.726 1.00 57.31 287 ALA A O 1
ATOM 2167 N N . ASP A 1 288 ? 14.848 17.437 7.129 1.00 53.06 288 ASP A N 1
ATOM 2168 C CA . ASP A 1 288 ? 14.988 17.682 8.568 1.00 53.06 288 ASP A CA 1
ATOM 2169 C C . ASP A 1 288 ? 14.170 16.706 9.456 1.00 53.06 288 ASP A C 1
ATOM 2171 O O . ASP A 1 288 ? 14.138 16.877 10.673 1.00 53.06 288 ASP A O 1
ATOM 2175 N N . ASP A 1 289 ? 13.495 15.681 8.904 1.00 46.53 289 ASP A N 1
ATOM 2176 C CA . ASP A 1 289 ? 12.620 14.748 9.666 1.00 46.53 289 ASP A CA 1
ATOM 2177 C C . ASP A 1 289 ? 13.402 13.612 10.391 1.00 46.53 289 ASP A C 1
ATOM 2179 O O . ASP A 1 289 ? 12.859 12.535 10.668 1.00 46.53 289 ASP A O 1
ATOM 2183 N N . HIS A 1 290 ? 14.678 13.830 10.744 1.00 42.75 290 HIS A N 1
ATOM 2184 C CA . HIS A 1 290 ? 15.444 12.929 11.623 1.00 42.75 290 HIS A CA 1
ATOM 2185 C C . HIS A 1 290 ? 14.921 12.977 13.082 1.00 42.75 290 HIS A C 1
ATOM 2187 O O . HIS A 1 290 ? 15.590 13.507 13.961 1.00 42.75 290 HIS A O 1
ATOM 2193 N N . ASP A 1 291 ? 13.740 12.431 13.385 1.00 49.41 291 ASP A N 1
ATOM 2194 C CA . ASP A 1 291 ? 13.335 12.113 14.772 1.00 49.41 291 ASP A CA 1
ATOM 2195 C C . ASP A 1 291 ? 12.292 10.979 14.811 1.00 49.41 291 ASP A C 1
ATOM 2197 O O . ASP A 1 291 ? 11.599 10.720 13.823 1.00 49.41 291 ASP A O 1
ATOM 2201 N N . GLY A 1 292 ? 12.146 10.291 15.946 1.00 43.03 292 GLY A N 1
ATOM 2202 C CA . GLY A 1 292 ? 10.880 9.647 16.326 1.00 43.03 292 GLY A CA 1
ATOM 2203 C C . GLY A 1 292 ? 10.935 8.237 16.921 1.00 43.03 292 GLY A C 1
ATOM 2204 O O . GLY A 1 292 ? 9.891 7.719 17.302 1.00 43.03 292 GLY A O 1
ATOM 2205 N N . LEU A 1 293 ? 12.111 7.619 17.027 1.00 44.41 293 LEU A N 1
ATOM 2206 C CA . LEU A 1 293 ? 12.392 6.468 17.893 1.00 44.41 293 LEU A CA 1
ATOM 2207 C C . LEU A 1 293 ? 13.829 6.635 18.388 1.00 44.41 293 LEU A C 1
ATOM 2209 O O . LEU A 1 293 ? 14.741 6.777 17.574 1.00 44.41 293 LEU A O 1
ATOM 2213 N N . CYS A 1 294 ? 14.059 6.598 19.698 1.00 41.59 294 CYS A N 1
ATOM 2214 C CA . CYS A 1 294 ? 15.416 6.421 20.198 1.00 41.59 294 CYS A CA 1
ATOM 2215 C C . CYS A 1 294 ? 15.828 4.965 19.943 1.00 41.59 294 CYS A C 1
ATOM 2217 O O . CYS A 1 294 ? 15.156 4.031 20.394 1.00 41.59 294 CYS A O 1
ATOM 2219 N N . TRP A 1 295 ? 16.917 4.774 19.195 1.00 38.28 295 TRP A N 1
ATOM 2220 C CA . TRP A 1 295 ? 17.602 3.488 19.149 1.00 38.28 295 TRP A CA 1
ATOM 2221 C C . TRP A 1 295 ? 18.208 3.229 20.533 1.00 38.28 295 TRP A C 1
ATOM 2223 O O . TRP A 1 295 ? 18.939 4.072 21.054 1.00 38.28 295 TRP A O 1
ATOM 2233 N N . GLY A 1 296 ? 17.901 2.079 21.130 1.00 38.34 296 GLY A N 1
ATOM 2234 C CA . GLY A 1 296 ? 18.632 1.533 22.274 1.00 38.34 296 GLY A CA 1
ATOM 2235 C C . GLY A 1 296 ? 19.164 0.129 21.957 1.00 38.34 296 GLY A C 1
ATOM 2236 O O . GLY A 1 296 ? 18.773 -0.448 20.941 1.00 38.34 296 GLY A O 1
ATOM 2237 N N . PRO A 1 297 ? 19.988 -0.483 22.831 1.00 31.91 297 PRO A N 1
ATOM 2238 C CA . PRO A 1 297 ? 20.510 -1.840 22.616 1.00 31.91 297 PRO A CA 1
ATOM 2239 C C . PRO A 1 297 ? 19.428 -2.914 22.407 1.00 31.91 297 PRO A C 1
ATOM 2241 O O . PRO A 1 297 ? 19.688 -3.939 21.786 1.00 31.91 297 PRO A O 1
ATOM 2244 N N . ASN A 1 298 ? 18.208 -2.658 22.891 1.00 34.53 298 ASN A N 1
ATOM 2245 C CA . ASN A 1 298 ? 17.067 -3.574 22.833 1.00 34.53 298 ASN A CA 1
ATOM 2246 C C . ASN A 1 298 ? 16.061 -3.212 21.711 1.00 34.53 298 ASN A C 1
ATOM 2248 O O . ASN A 1 298 ? 14.912 -3.647 21.759 1.00 34.53 298 ASN A O 1
ATOM 2252 N N . GLY A 1 299 ? 16.453 -2.396 20.724 1.00 38.41 299 GLY A N 1
ATOM 2253 C CA . GLY A 1 299 ? 15.600 -2.000 19.601 1.00 38.41 299 GLY A CA 1
ATOM 2254 C C . GLY A 1 299 ? 14.823 -0.703 19.837 1.00 38.41 299 GLY A C 1
ATOM 2255 O O . GLY A 1 299 ? 15.301 0.234 20.478 1.00 38.41 299 GLY A O 1
ATOM 2256 N N . TRP A 1 300 ? 13.631 -0.624 19.253 1.00 46.88 300 TRP A N 1
ATOM 2257 C CA . TRP A 1 300 ? 12.864 0.613 19.137 1.00 46.88 300 TRP A CA 1
ATOM 2258 C C . TRP A 1 300 ? 11.907 0.830 20.314 1.00 46.88 300 TRP A C 1
ATOM 2260 O O . TRP A 1 300 ? 11.033 0.002 20.571 1.00 46.88 300 TRP A O 1
ATOM 2270 N N . MET A 1 301 ? 12.040 1.961 21.014 1.00 43.09 301 MET A N 1
ATOM 2271 C CA . MET A 1 301 ? 11.298 2.224 22.254 1.00 43.09 301 MET A CA 1
ATOM 2272 C C . MET A 1 301 ? 10.184 3.283 22.077 1.00 43.09 301 MET A C 1
ATOM 2274 O O . MET A 1 301 ? 10.455 4.349 21.525 1.00 43.09 301 MET A O 1
ATOM 2278 N N . PRO A 1 302 ? 8.945 3.043 22.569 1.00 46.19 302 PRO A N 1
ATOM 2279 C CA . PRO A 1 302 ? 7.879 4.051 22.626 1.00 46.19 302 PRO A CA 1
ATOM 2280 C C . PRO A 1 302 ? 8.255 5.241 23.517 1.00 46.19 302 PRO A C 1
ATOM 2282 O O . PRO A 1 302 ? 8.952 5.070 24.516 1.00 46.19 302 PRO A O 1
ATOM 2285 N N . LEU A 1 303 ? 7.690 6.422 23.265 1.00 47.47 303 LEU A N 1
ATOM 2286 C CA . LEU A 1 303 ? 7.977 7.640 24.032 1.00 47.47 303 LEU A CA 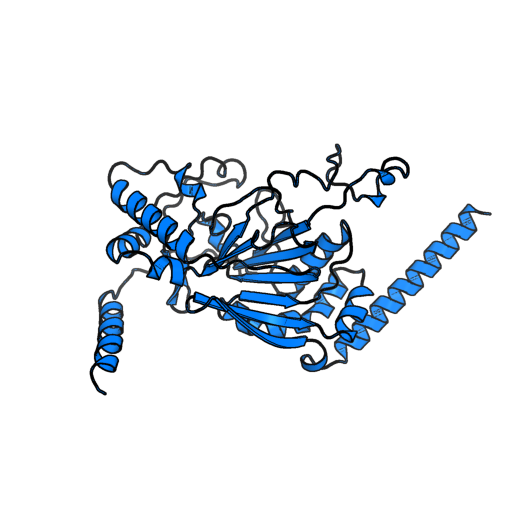1
ATOM 2287 C C . LEU A 1 303 ? 7.655 7.491 25.526 1.00 47.47 303 LEU A C 1
ATOM 2289 O O . LEU A 1 303 ? 8.353 7.999 26.401 1.00 47.47 303 LEU A O 1
ATOM 2293 N N . ARG A 1 304 ? 6.605 6.727 25.834 1.00 43.66 304 ARG A N 1
ATOM 2294 C CA . ARG A 1 304 ? 6.216 6.373 27.209 1.00 43.66 304 ARG A CA 1
ATOM 2295 C C . ARG A 1 304 ? 7.238 5.497 27.944 1.00 43.66 304 ARG A C 1
ATOM 2297 O O . ARG A 1 304 ? 7.186 5.443 29.169 1.00 43.66 304 ARG A O 1
ATOM 2304 N N . ALA A 1 305 ? 8.132 4.814 27.229 1.00 47.59 305 ALA A N 1
ATOM 2305 C CA . ALA A 1 305 ? 9.215 4.035 27.825 1.00 47.59 305 ALA A CA 1
ATOM 2306 C C . ALA A 1 305 ? 10.396 4.921 28.258 1.00 47.59 305 ALA A C 1
ATOM 2308 O O . ALA A 1 305 ? 11.212 4.484 29.065 1.00 47.59 305 ALA A O 1
ATOM 2309 N N . LEU A 1 306 ? 10.460 6.172 27.784 1.00 52.00 306 LEU A N 1
ATOM 2310 C CA . LEU A 1 306 ? 11.447 7.139 28.252 1.00 52.00 306 LEU A CA 1
ATOM 2311 C C . LEU A 1 306 ? 11.099 7.652 29.661 1.00 52.00 306 LEU A C 1
ATOM 2313 O O . LEU A 1 306 ? 9.912 7.796 29.994 1.00 52.00 306 LEU A O 1
ATOM 2317 N N . PRO A 1 307 ? 12.107 7.970 30.490 1.00 59.66 307 PRO A N 1
ATOM 2318 C CA . PRO A 1 307 ? 11.938 8.702 31.741 1.00 59.66 307 PRO A CA 1
ATOM 2319 C C . PRO A 1 307 ? 11.163 10.030 31.561 1.00 59.66 307 PRO A C 1
ATOM 2321 O O . PRO A 1 307 ? 11.322 10.692 30.532 1.00 59.66 307 PRO A O 1
ATOM 2324 N N . PRO A 1 308 ? 10.299 10.442 32.514 1.00 59.22 308 PRO A N 1
ATOM 2325 C CA . PRO A 1 308 ? 9.425 11.619 32.375 1.00 59.22 308 PRO A CA 1
ATOM 2326 C C . PRO A 1 308 ? 10.122 12.949 32.042 1.00 59.22 308 PRO A C 1
ATOM 2328 O O . PRO A 1 308 ? 9.540 13.797 31.368 1.00 59.22 308 PRO A O 1
ATOM 2331 N N . ASP A 1 309 ? 11.357 13.129 32.497 1.00 66.12 309 ASP A N 1
ATOM 2332 C CA . ASP A 1 309 ? 12.238 14.267 32.220 1.00 66.12 309 ASP A CA 1
ATOM 2333 C C . ASP A 1 309 ? 12.708 14.308 30.757 1.00 66.12 309 ASP A C 1
ATOM 2335 O O . ASP A 1 309 ? 12.805 15.385 30.171 1.00 66.12 309 ASP A O 1
ATOM 2339 N N . GLN A 1 310 ? 12.880 13.145 30.129 1.00 54.81 310 GLN A N 1
ATOM 2340 C CA . GLN A 1 310 ? 13.256 13.016 28.718 1.00 54.81 310 GLN A CA 1
ATOM 2341 C C . GLN A 1 310 ? 12.048 13.130 27.771 1.00 54.81 310 GLN A C 1
ATOM 2343 O O . GLN A 1 310 ? 12.205 13.478 26.603 1.00 54.81 310 GLN A O 1
ATOM 2348 N N . ARG A 1 311 ? 10.818 12.922 28.270 1.00 56.12 311 ARG A N 1
ATOM 2349 C CA . ARG A 1 311 ? 9.576 13.043 27.475 1.00 56.12 311 ARG A CA 1
ATOM 2350 C C . ARG A 1 311 ? 9.259 14.477 27.052 1.00 56.12 311 ARG A C 1
ATOM 2352 O O . ARG A 1 311 ? 8.694 14.680 25.984 1.00 56.12 311 ARG A O 1
ATOM 2359 N N . LYS A 1 312 ? 9.590 15.476 27.881 1.00 43.56 312 LYS A N 1
ATOM 2360 C CA . LYS A 1 312 ? 9.230 16.891 27.644 1.00 43.56 312 LYS A CA 1
ATOM 2361 C C . LYS A 1 312 ? 9.974 17.541 26.471 1.00 43.56 312 LYS A C 1
ATOM 2363 O O . LYS A 1 312 ? 9.515 18.568 25.982 1.00 43.56 312 LYS A O 1
ATOM 2368 N N . GLY A 1 313 ? 11.091 16.959 26.032 1.00 41.16 313 GLY A N 1
ATOM 2369 C CA . GLY A 1 313 ? 11.857 17.414 24.866 1.00 41.16 313 GLY A CA 1
ATOM 2370 C C . GLY A 1 313 ? 11.713 16.521 23.633 1.00 41.16 313 GLY A C 1
ATOM 2371 O O . GLY A 1 313 ? 12.303 16.824 22.601 1.00 41.16 313 GLY A O 1
ATOM 2372 N N . ALA A 1 314 ? 10.960 15.426 23.733 1.00 42.75 314 ALA A N 1
ATOM 2373 C CA . ALA A 1 314 ? 10.906 14.425 22.686 1.00 42.75 314 ALA A CA 1
ATOM 2374 C C . ALA A 1 314 ? 9.851 14.793 21.637 1.00 42.75 314 ALA A C 1
ATOM 2376 O O . ALA A 1 314 ? 8.667 14.964 21.947 1.00 42.75 314 ALA A O 1
ATOM 2377 N N . ARG A 1 315 ? 10.303 14.971 20.395 1.00 41.41 315 ARG A N 1
ATOM 2378 C CA . ARG A 1 315 ? 9.456 15.425 19.295 1.00 41.41 315 ARG A CA 1
ATOM 2379 C C . ARG A 1 315 ? 8.727 14.229 18.696 1.00 41.41 315 ARG A C 1
ATOM 2381 O O . ARG A 1 315 ? 9.269 13.131 18.586 1.00 41.41 315 ARG A O 1
ATOM 2388 N N . ILE A 1 316 ? 7.452 14.429 18.386 1.00 45.66 316 ILE A N 1
ATOM 2389 C CA . ILE A 1 316 ? 6.601 13.379 17.840 1.00 45.66 316 ILE A CA 1
ATOM 2390 C C . ILE A 1 316 ? 6.438 13.691 16.352 1.00 45.66 316 ILE A C 1
ATOM 2392 O O . ILE A 1 316 ? 5.675 14.577 15.968 1.00 45.66 316 ILE A O 1
ATOM 2396 N N . GLU A 1 317 ? 7.174 12.981 15.511 1.00 53.94 317 GLU A N 1
ATOM 2397 C CA . GLU A 1 317 ? 7.355 13.339 14.099 1.00 53.94 317 GLU A CA 1
ATOM 2398 C C . GLU A 1 317 ? 6.594 12.357 13.167 1.00 53.94 317 GLU A C 1
ATOM 2400 O O . GLU A 1 317 ? 5.969 11.407 13.654 1.00 53.94 317 GLU A O 1
ATOM 2405 N N . PRO A 1 318 ? 6.488 12.615 11.848 1.00 51.50 318 PRO A N 1
ATOM 2406 C CA . PRO A 1 318 ? 5.584 11.890 10.954 1.00 51.50 318 PRO A CA 1
ATOM 2407 C C . PRO A 1 318 ? 5.931 10.408 10.820 1.00 51.50 318 PRO A C 1
ATOM 2409 O O . PRO A 1 318 ? 7.092 9.985 10.869 1.00 51.50 318 PRO A O 1
ATOM 2412 N N . TYR A 1 319 ? 4.884 9.602 10.669 1.00 67.19 319 TYR A N 1
ATOM 2413 C CA . TYR A 1 319 ? 4.955 8.168 10.908 1.00 67.19 319 TYR A CA 1
ATOM 2414 C C . TYR A 1 319 ? 4.102 7.441 9.868 1.00 67.19 319 TYR A C 1
ATOM 2416 O O . TYR A 1 319 ? 2.937 7.108 10.0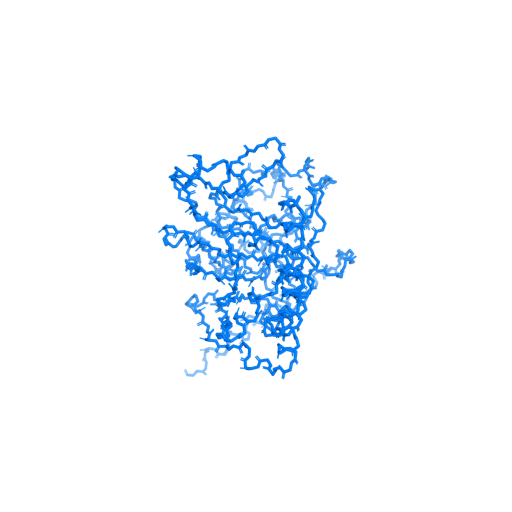98 1.00 67.19 319 TYR A O 1
ATOM 2424 N N . LEU A 1 320 ? 4.710 7.248 8.692 1.00 79.69 320 LEU A N 1
ATOM 2425 C CA . LEU A 1 320 ? 4.269 6.271 7.704 1.00 79.69 320 LEU A CA 1
ATOM 2426 C C . LEU A 1 320 ? 4.925 4.920 8.020 1.00 79.69 320 LEU A C 1
ATOM 2428 O O . LEU A 1 320 ? 6.155 4.828 8.114 1.00 79.69 320 LEU A O 1
ATOM 2432 N N . LEU A 1 321 ? 4.105 3.881 8.165 1.00 80.06 321 LEU A N 1
ATOM 2433 C CA . LEU A 1 321 ? 4.542 2.492 8.276 1.00 80.06 321 LEU A CA 1
ATOM 2434 C C . LEU A 1 321 ? 4.230 1.752 6.982 1.00 80.06 321 LEU A C 1
ATOM 2436 O O . LEU A 1 321 ? 3.093 1.780 6.525 1.00 80.06 321 LEU A O 1
ATOM 2440 N N . LYS A 1 322 ? 5.219 1.058 6.424 1.00 84.19 322 LYS A N 1
ATOM 2441 C CA . LYS A 1 322 ? 5.067 0.173 5.271 1.00 84.19 322 LYS A CA 1
ATOM 2442 C C . LYS A 1 322 ? 5.223 -1.283 5.692 1.00 84.19 322 LYS A C 1
ATOM 2444 O O . LYS A 1 322 ? 6.144 -1.605 6.434 1.00 84.19 322 LYS A O 1
ATOM 2449 N N . THR A 1 323 ? 4.384 -2.166 5.174 1.00 78.69 323 THR A N 1
ATOM 2450 C CA . THR A 1 323 ? 4.524 -3.624 5.303 1.00 78.69 323 THR A CA 1
ATOM 2451 C C . THR A 1 323 ? 4.202 -4.310 3.976 1.00 78.69 323 THR A C 1
ATOM 2453 O O . THR A 1 323 ? 3.680 -3.688 3.041 1.00 78.69 323 THR A O 1
ATOM 2456 N N . TRP A 1 324 ? 4.562 -5.586 3.889 1.00 79.88 324 TRP A N 1
ATOM 2457 C CA . TRP A 1 324 ? 4.386 -6.436 2.722 1.00 79.88 324 TRP A CA 1
ATOM 2458 C C . TRP A 1 324 ? 3.376 -7.524 3.014 1.00 79.88 324 TRP A C 1
ATOM 2460 O O . TRP A 1 324 ? 3.378 -8.114 4.092 1.00 79.88 324 TRP A O 1
ATOM 2470 N N . LEU A 1 325 ? 2.559 -7.820 2.015 1.00 76.88 325 LEU A N 1
ATOM 2471 C CA . LEU A 1 325 ? 1.543 -8.855 2.073 1.00 76.88 325 LEU A CA 1
ATOM 2472 C C . LEU A 1 325 ? 1.874 -9.908 1.011 1.00 76.88 325 LEU A C 1
ATOM 2474 O O . LEU A 1 325 ? 2.003 -9.562 -0.169 1.00 76.88 325 LEU A O 1
ATOM 2478 N N . GLY A 1 326 ? 2.072 -11.161 1.425 1.00 70.56 326 GLY A N 1
ATOM 2479 C CA . GLY A 1 326 ? 2.432 -12.268 0.535 1.00 70.56 326 GLY A CA 1
ATOM 2480 C C . GLY A 1 326 ? 1.281 -13.249 0.320 1.00 70.56 326 GLY A C 1
ATOM 2481 O O . GLY A 1 326 ? 0.544 -13.533 1.266 1.00 70.56 326 GLY A O 1
ATOM 2482 N N . ARG A 1 327 ? 1.189 -13.809 -0.899 1.00 61.19 327 ARG A N 1
ATOM 2483 C CA . ARG A 1 327 ? 0.155 -14.792 -1.283 1.00 61.19 327 ARG A CA 1
ATOM 2484 C C . ARG A 1 327 ? 0.265 -16.041 -0.405 1.00 61.19 327 ARG A C 1
ATOM 2486 O O . ARG A 1 327 ? 1.366 -16.551 -0.229 1.00 61.19 327 ARG A O 1
ATOM 2493 N N . ARG A 1 328 ? -0.856 -16.569 0.106 1.00 45.97 328 ARG A N 1
ATOM 2494 C CA . ARG A 1 328 ? -0.883 -17.823 0.904 1.00 45.97 328 ARG A CA 1
ATOM 2495 C C . ARG A 1 328 ? -0.424 -19.045 0.102 1.00 45.97 328 ARG A C 1
ATOM 2497 O O . ARG A 1 328 ? 0.025 -20.039 0.665 1.00 45.97 328 ARG A O 1
ATOM 2504 N N . ASP A 1 329 ? -0.553 -18.952 -1.212 1.00 43.59 329 ASP A N 1
ATOM 2505 C CA . ASP A 1 329 ? -0.482 -20.032 -2.185 1.00 43.59 329 ASP A CA 1
ATOM 2506 C C . ASP A 1 329 ? 0.969 -20.242 -2.665 1.00 43.59 329 ASP A C 1
ATOM 2508 O O . ASP A 1 329 ? 1.298 -20.045 -3.835 1.00 43.59 329 ASP A O 1
ATOM 2512 N N . PHE A 1 330 ? 1.863 -20.592 -1.731 1.00 39.72 330 PHE A N 1
ATOM 2513 C CA . PHE A 1 330 ? 3.311 -20.765 -1.946 1.00 39.72 330 PHE A CA 1
ATOM 2514 C C . PHE A 1 330 ? 3.668 -22.024 -2.773 1.00 39.72 330 PHE A C 1
ATOM 2516 O O . PHE A 1 330 ? 4.317 -22.948 -2.286 1.00 39.72 330 PHE A O 1
ATOM 2523 N N . GLY A 1 331 ? 3.263 -22.050 -4.044 1.00 30.89 331 GLY A N 1
ATOM 2524 C CA . GLY A 1 331 ? 3.792 -22.946 -5.074 1.00 30.89 331 GLY A CA 1
ATOM 2525 C C . GLY A 1 331 ? 4.807 -22.214 -5.949 1.00 30.89 331 GLY A C 1
ATOM 2526 O O . GLY A 1 331 ? 4.608 -21.043 -6.279 1.00 30.89 331 GLY A O 1
ATOM 2527 N N . ASP A 1 332 ? 5.901 -22.887 -6.309 1.00 30.28 332 ASP A N 1
ATOM 2528 C CA . ASP A 1 332 ? 6.883 -22.375 -7.263 1.00 30.28 332 ASP A CA 1
ATOM 2529 C C . ASP A 1 332 ? 6.175 -21.808 -8.500 1.00 30.28 332 ASP A C 1
ATOM 2531 O O . ASP A 1 332 ? 5.329 -22.469 -9.106 1.00 30.28 332 ASP A O 1
ATOM 2535 N N . VAL A 1 333 ? 6.512 -20.571 -8.881 1.00 31.64 333 VAL A N 1
ATOM 2536 C CA . VAL A 1 333 ? 6.091 -20.030 -10.175 1.00 31.64 333 VAL A CA 1
ATOM 2537 C C . VAL A 1 333 ? 6.776 -20.886 -11.230 1.00 31.64 333 VAL A C 1
ATOM 2539 O O . VAL A 1 333 ? 7.965 -20.721 -11.504 1.00 31.64 333 VAL A O 1
ATOM 2542 N N . VAL A 1 334 ? 6.024 -21.842 -11.774 1.00 28.34 334 VAL A N 1
ATOM 2543 C CA . VAL A 1 334 ? 6.474 -22.697 -12.864 1.00 28.34 334 VAL A CA 1
ATOM 2544 C C . VAL A 1 334 ? 6.806 -21.790 -14.038 1.00 28.34 334 VAL A C 1
ATOM 2546 O O . VAL A 1 334 ? 5.981 -21.025 -14.537 1.00 28.34 334 VAL A O 1
ATOM 2549 N N . ASN A 1 335 ? 8.070 -21.854 -14.430 1.00 34.81 335 ASN A N 1
ATOM 2550 C CA . ASN A 1 335 ? 8.661 -21.072 -15.493 1.00 34.81 335 ASN A CA 1
ATOM 2551 C C . ASN A 1 335 ? 8.253 -21.686 -16.840 1.00 34.81 335 ASN A C 1
ATOM 2553 O O . ASN A 1 335 ? 9.064 -22.323 -17.501 1.00 34.81 335 ASN A O 1
ATOM 2557 N N . THR A 1 336 ? 6.979 -21.585 -17.213 1.00 36.78 336 THR A N 1
ATOM 2558 C CA . THR A 1 336 ? 6.496 -22.095 -18.503 1.00 36.78 336 THR A CA 1
ATOM 2559 C C . THR A 1 336 ? 5.396 -21.200 -19.053 1.00 36.78 336 THR A C 1
ATOM 2561 O O . THR A 1 336 ? 4.214 -21.398 -18.785 1.00 36.78 336 THR A O 1
ATOM 2564 N N . ALA A 1 337 ? 5.795 -20.229 -19.861 1.00 33.34 337 ALA A N 1
ATOM 2565 C CA . ALA A 1 337 ? 4.996 -19.816 -21.000 1.00 33.34 337 ALA A CA 1
ATOM 2566 C C . ALA A 1 337 ? 5.979 -19.593 -22.149 1.00 33.34 337 ALA A C 1
ATOM 2568 O O . ALA A 1 337 ? 6.637 -18.556 -22.231 1.00 33.34 337 ALA A O 1
ATOM 2569 N N . GLU A 1 338 ? 6.137 -20.619 -22.986 1.00 36.56 338 GLU A N 1
ATOM 2570 C CA . GLU A 1 338 ? 6.558 -20.409 -24.365 1.00 36.56 338 GLU A CA 1
ATOM 2571 C C . GLU A 1 338 ? 5.563 -19.410 -24.963 1.00 36.56 338 GLU A C 1
ATOM 2573 O O . GLU A 1 338 ? 4.356 -19.646 -24.983 1.00 36.56 338 GLU A O 1
ATOM 2578 N N . ILE A 1 339 ? 6.068 -18.230 -25.317 1.00 41.97 339 ILE A N 1
ATOM 2579 C CA . ILE A 1 339 ? 5.283 -17.147 -25.899 1.00 41.97 339 ILE A CA 1
ATOM 2580 C C . ILE A 1 339 ? 5.036 -17.536 -27.355 1.00 41.97 339 ILE A C 1
ATOM 2582 O O . ILE A 1 339 ? 5.788 -17.152 -28.248 1.00 41.97 339 ILE A O 1
ATOM 2586 N N . GLU A 1 340 ? 4.005 -18.340 -27.588 1.00 44.06 340 GLU A N 1
ATOM 2587 C CA . GLU A 1 340 ? 3.299 -18.282 -28.857 1.00 44.06 340 GLU A CA 1
ATOM 2588 C C . GLU A 1 340 ? 2.324 -17.100 -28.818 1.00 44.06 340 GLU A C 1
ATOM 2590 O O . GLU A 1 340 ? 1.605 -16.880 -27.842 1.00 44.06 340 GLU A O 1
ATOM 2595 N N . ASP A 1 341 ? 2.312 -16.379 -29.937 1.00 47.69 341 ASP A N 1
ATOM 2596 C CA . ASP A 1 341 ? 1.255 -15.483 -30.404 1.00 47.69 341 ASP A CA 1
ATOM 2597 C C . ASP A 1 341 ? 1.453 -13.956 -30.264 1.00 47.69 341 ASP A C 1
ATOM 2599 O O . ASP A 1 341 ? 0.580 -13.195 -29.834 1.00 47.69 341 ASP A O 1
ATOM 2603 N N . ASP A 1 342 ? 2.590 -13.470 -30.779 1.00 43.00 342 ASP A N 1
ATOM 2604 C CA . ASP A 1 342 ? 2.744 -12.071 -31.218 1.00 43.00 342 ASP A CA 1
ATOM 2605 C C . ASP A 1 342 ? 1.677 -11.660 -32.265 1.00 43.00 342 ASP A C 1
ATOM 2607 O O . ASP A 1 342 ? 1.353 -10.475 -32.391 1.00 43.00 342 ASP A O 1
ATOM 2611 N N . ALA A 1 343 ? 1.089 -12.616 -32.999 1.00 41.59 343 ALA A N 1
ATOM 2612 C CA . ALA A 1 343 ? 0.084 -12.348 -34.026 1.00 41.59 343 ALA A CA 1
ATOM 2613 C C . ALA A 1 343 ? -1.300 -12.023 -33.429 1.00 41.59 343 ALA A C 1
ATOM 2615 O O . ALA A 1 343 ? -1.933 -11.063 -33.875 1.00 41.59 343 ALA A O 1
ATOM 2616 N N . ALA A 1 344 ? -1.739 -12.715 -32.373 1.00 46.44 344 ALA A N 1
ATOM 2617 C CA . ALA A 1 344 ? -2.951 -12.360 -31.627 1.00 46.44 344 ALA A CA 1
ATOM 2618 C C . ALA A 1 344 ? -2.830 -10.994 -30.933 1.00 46.44 344 ALA A C 1
ATOM 2620 O O . ALA A 1 344 ? -3.791 -10.218 -30.889 1.00 46.44 344 ALA A O 1
ATOM 2621 N N . TRP A 1 345 ? -1.635 -10.650 -30.442 1.00 43.69 345 TRP A N 1
ATOM 2622 C CA . TRP A 1 345 ? -1.379 -9.329 -29.869 1.00 43.69 345 TRP A CA 1
ATOM 2623 C C . TRP A 1 345 ? -1.475 -8.214 -30.924 1.00 43.69 345 TRP A C 1
ATOM 2625 O O . TRP A 1 345 ? -2.152 -7.208 -30.684 1.00 43.69 345 TRP A O 1
ATOM 2635 N N . LEU A 1 346 ? -0.874 -8.404 -32.105 1.00 46.84 346 LEU A N 1
ATOM 2636 C CA . LEU A 1 346 ? -0.972 -7.461 -33.226 1.00 46.84 346 LEU A CA 1
ATOM 2637 C C . LEU A 1 346 ? -2.410 -7.327 -33.755 1.00 46.84 346 LEU A C 1
ATOM 2639 O O . LEU A 1 346 ? -2.849 -6.210 -34.035 1.00 46.84 346 LEU A O 1
ATOM 2643 N N . ALA A 1 347 ? -3.170 -8.424 -33.814 1.00 45.66 347 ALA A N 1
ATOM 2644 C CA . ALA A 1 347 ? -4.580 -8.405 -34.205 1.00 45.66 347 ALA A CA 1
ATOM 2645 C C . ALA A 1 347 ? -5.439 -7.563 -33.240 1.00 45.66 347 ALA A C 1
ATOM 2647 O O . ALA A 1 347 ? -6.255 -6.755 -33.682 1.00 45.66 347 ALA A O 1
ATOM 2648 N N . SER A 1 348 ? -5.187 -7.650 -31.927 1.00 42.22 348 SER A N 1
ATOM 2649 C CA . SER A 1 348 ? -5.924 -6.857 -30.926 1.00 42.22 348 SER A CA 1
ATOM 2650 C C . SER A 1 348 ? -5.671 -5.342 -31.017 1.00 42.22 348 SER A C 1
ATOM 2652 O O . SER A 1 348 ? -6.524 -4.539 -30.635 1.00 42.22 348 SER A O 1
ATOM 2654 N N . LEU A 1 349 ? -4.508 -4.933 -31.541 1.00 39.66 349 LEU A N 1
ATOM 2655 C CA . LEU A 1 349 ? -4.152 -3.526 -31.760 1.00 39.66 349 LEU A CA 1
ATOM 2656 C C . LEU A 1 349 ? -4.752 -2.971 -33.063 1.00 39.66 349 LEU A C 1
ATOM 2658 O O . LEU A 1 349 ? -5.125 -1.794 -33.120 1.00 39.66 349 LEU A O 1
ATOM 2662 N N . ALA A 1 350 ? -4.883 -3.813 -34.091 1.00 41.03 350 ALA A N 1
ATOM 2663 C CA . ALA A 1 350 ? -5.547 -3.457 -35.343 1.00 41.03 350 ALA A CA 1
ATOM 2664 C C . ALA A 1 350 ? -7.064 -3.248 -35.150 1.00 41.03 350 ALA A C 1
ATOM 2666 O O . ALA A 1 350 ? -7.614 -2.256 -35.630 1.00 41.03 350 ALA A O 1
ATOM 2667 N N . ASP A 1 351 ? -7.730 -4.089 -34.352 1.00 37.59 351 ASP A N 1
ATOM 2668 C CA . ASP A 1 351 ? -9.167 -3.938 -34.064 1.00 37.59 351 ASP A CA 1
ATOM 2669 C C . ASP A 1 351 ? -9.497 -2.672 -33.250 1.00 37.59 351 ASP A C 1
ATOM 2671 O O . ASP A 1 351 ? -10.530 -2.034 -33.462 1.00 37.59 351 ASP A O 1
ATOM 2675 N N . GLN A 1 352 ? -8.598 -2.230 -32.361 1.00 42.12 352 GLN A N 1
ATOM 2676 C CA . GLN A 1 352 ? -8.797 -0.993 -31.589 1.00 42.12 352 GLN A CA 1
ATOM 2677 C C . GLN A 1 352 ? -8.577 0.288 -32.406 1.00 42.12 352 GLN A C 1
ATOM 2679 O O . GLN A 1 352 ? -9.064 1.350 -32.017 1.00 42.12 352 GLN A O 1
ATOM 2684 N N . THR A 1 353 ? -7.869 0.211 -33.535 1.00 41.91 353 THR A N 1
ATOM 2685 C CA . THR A 1 353 ? -7.661 1.353 -34.441 1.00 41.91 353 THR A CA 1
ATOM 2686 C C . THR A 1 353 ? -8.724 1.422 -35.539 1.00 41.91 353 THR A C 1
ATOM 2688 O O . THR A 1 353 ? -9.113 2.523 -35.929 1.00 41.91 353 THR A O 1
ATOM 2691 N N . ALA A 1 354 ? -9.289 0.285 -35.957 1.00 36.75 354 ALA A N 1
ATOM 2692 C CA . ALA A 1 354 ? -10.408 0.240 -36.900 1.00 36.75 354 ALA A CA 1
ATOM 2693 C C . ALA A 1 354 ? -11.716 0.820 -36.317 1.00 36.75 354 ALA A C 1
ATOM 2695 O O . ALA A 1 354 ? -12.484 1.458 -37.035 1.00 36.75 354 ALA A O 1
ATOM 2696 N N . GLY A 1 355 ? -11.941 0.685 -35.003 1.00 38.81 355 GLY A N 1
ATOM 2697 C CA . GLY A 1 355 ? -13.126 1.223 -34.315 1.00 38.81 355 GLY A CA 1
ATOM 2698 C C . GLY A 1 355 ? -13.147 2.745 -34.096 1.00 38.81 355 GLY A C 1
ATOM 2699 O O . GLY A 1 355 ? -14.148 3.267 -33.614 1.00 38.81 355 GLY A O 1
ATOM 2700 N N . VAL A 1 356 ? -12.070 3.468 -34.431 1.00 40.94 356 VAL A N 1
ATOM 2701 C CA . VAL A 1 356 ? -11.967 4.937 -34.266 1.00 40.94 356 VAL A CA 1
ATOM 2702 C C . VAL A 1 356 ? -12.115 5.680 -35.606 1.00 40.94 356 VAL A C 1
ATOM 2704 O O . VAL A 1 356 ? -12.262 6.897 -35.621 1.00 40.94 356 VAL A O 1
ATOM 2707 N N . ALA A 1 357 ? -12.135 4.965 -36.737 1.00 36.16 357 ALA A N 1
ATOM 2708 C CA . ALA A 1 357 ? -12.225 5.558 -38.075 1.00 36.16 357 ALA A CA 1
ATOM 2709 C C . ALA A 1 357 ? -13.639 5.548 -38.696 1.00 36.16 357 ALA A C 1
ATOM 2711 O O . ALA A 1 357 ? -13.791 5.944 -39.850 1.00 36.16 357 ALA A O 1
ATOM 2712 N N . VAL A 1 358 ? -14.678 5.127 -37.962 1.00 40.91 358 VAL A N 1
ATOM 2713 C CA . VAL A 1 358 ? -16.075 5.187 -38.431 1.00 40.91 358 VAL A CA 1
ATOM 2714 C C . VAL A 1 358 ? -16.961 5.842 -37.374 1.00 40.91 358 VAL A C 1
ATOM 2716 O O . VAL A 1 358 ? -17.667 5.152 -36.644 1.00 40.91 358 VAL A O 1
ATOM 2719 N N . GLN A 1 359 ? -16.916 7.175 -37.311 1.00 33.06 359 GLN A N 1
ATOM 2720 C CA . GLN A 1 359 ? -18.065 8.047 -37.036 1.00 33.06 359 GLN A CA 1
ATOM 2721 C C . GLN A 1 359 ? -17.899 9.365 -37.784 1.00 33.06 359 GLN A C 1
ATOM 2723 O O . GLN A 1 359 ? -16.782 9.929 -37.731 1.00 33.06 359 GLN A O 1
#

Solvent-accessible surface area (backbone atoms only — not comparable to full-atom values): 19645 Å² total; per-residue (Å²): 108,71,71,60,51,54,54,53,52,53,48,53,54,48,56,52,44,54,51,47,22,51,53,29,47,54,53,55,73,73,50,58,52,77,74,36,42,38,81,74,49,65,50,65,53,77,95,47,51,55,34,39,32,39,34,50,30,72,66,47,33,56,35,59,56,50,40,82,52,50,66,62,41,12,63,67,34,39,55,56,25,64,66,46,42,67,45,47,76,70,49,32,31,39,33,40,34,54,45,67,31,67,58,77,68,50,29,49,54,46,51,48,16,51,42,50,25,64,66,26,44,60,35,82,44,77,86,40,70,35,61,64,39,72,72,81,61,62,40,68,61,18,22,80,63,47,51,86,76,32,76,51,44,48,28,38,37,41,34,18,59,30,46,59,90,58,79,54,26,35,27,37,33,31,33,60,41,24,58,68,54,33,54,72,66,31,55,57,47,34,50,38,73,37,76,57,37,52,78,86,44,43,84,56,52,74,48,73,82,71,63,63,43,47,39,37,52,60,50,100,82,70,44,61,28,35,38,45,36,64,73,45,84,79,35,52,80,66,64,99,84,62,44,65,62,46,52,49,28,53,49,36,36,51,58,14,37,71,73,42,51,36,68,47,78,58,47,57,20,22,35,38,39,30,21,32,39,33,38,27,39,25,36,56,50,63,96,79,63,88,62,68,60,59,82,50,100,88,45,81,51,45,69,85,75,46,58,77,82,60,45,80,77,58,66,87,55,62,36,42,34,38,33,44,30,10,65,78,76,85,64,82,82,74,93,76,75,84,84,81,55,73,64,62,56,53,50,58,56,52,57,64,54,60,70,70,76,76,126

pLDDT: mean 70.35, std 18.86, range [28.34, 95.81]